Protein AF-A0A0D3G9M7-F1 (afdb_monomer)

Mean predicted aligned error: 14.47 Å

InterPro domains:
  IPR002129 Pyridoxal phosphate-dependent decarboxylase, major domain [PF00282] (62-170)
  IPR010977 Aromatic-L-amino-acid decarboxylase [PR00800] (30-49)
  IPR010977 Aromatic-L-amino-acid decarboxylase [PR00800] (53-70)
  IPR010977 Aromatic-L-amino-acid decarboxylase [PR00800] (99-118)
  IPR010977 Aromatic-L-amino-acid decarboxylase [PR00800] (120-138)
  IPR010977 Aromatic-L-amino-acid decarboxylase [PR00800] (139-158)
  IPR010977 Aromatic-L-amino-acid decarboxylase [PR00800] (164-184)
  IPR010977 Aromatic-L-amino-acid decarboxylase [PTHR11999] (23-172)
  IPR015422 Pyridoxal phosphate-dependent transferase, small domain [G3DSA:3.90.1150.10] (167-267)
  IPR015424 Pyridoxal phosphate-dependent transferase [SSF53383] (26-166)
  IPR015424 Pyridoxal phosphate-dependent transferase [SSF53383] (171-250)

Structure (mmCIF, N/CA/C/O backbone):
data_AF-A0A0D3G9M7-F1
#
_entry.id   AF-A0A0D3G9M7-F1
#
loop_
_atom_site.group_PDB
_atom_site.id
_atom_site.type_symbol
_atom_site.label_atom_id
_atom_site.label_alt_id
_atom_site.label_comp_id
_atom_site.label_asym_id
_atom_site.label_entity_id
_atom_site.label_seq_id
_atom_site.pdbx_PDB_ins_code
_atom_site.Cartn_x
_atom_site.Cartn_y
_atom_site.Cartn_z
_atom_site.occupancy
_atom_site.B_iso_or_equiv
_atom_site.auth_seq_id
_atom_site.auth_comp_id
_atom_site.auth_asym_id
_atom_site.auth_atom_id
_atom_site.pdbx_PDB_model_num
ATOM 1 N N . MET A 1 1 ? -10.368 48.359 15.296 1.00 35.62 1 MET A N 1
ATOM 2 C CA . MET A 1 1 ? -9.845 48.468 13.917 1.00 35.62 1 MET A CA 1
ATOM 3 C C . MET A 1 1 ? -9.496 47.053 13.465 1.00 35.62 1 MET A C 1
ATOM 5 O O . MET A 1 1 ? -8.531 46.524 13.978 1.00 35.62 1 MET A O 1
ATOM 9 N N . ALA A 1 2 ? -10.267 46.311 12.673 1.00 32.47 2 ALA A N 1
ATOM 10 C CA . ALA A 1 2 ? -11.571 46.513 12.050 1.00 32.47 2 ALA A CA 1
ATOM 11 C C . ALA A 1 2 ? -12.431 45.259 12.320 1.00 32.47 2 ALA A C 1
ATOM 13 O O . ALA A 1 2 ? -11.942 44.139 12.216 1.00 32.47 2 ALA A O 1
ATOM 14 N N . ILE A 1 3 ? -13.690 45.468 12.707 1.00 32.03 3 ILE A N 1
ATOM 15 C CA . ILE A 1 3 ? -14.706 44.424 12.864 1.00 32.03 3 ILE A CA 1
ATOM 16 C C . ILE A 1 3 ? -15.388 44.306 11.500 1.00 32.03 3 ILE A C 1
ATOM 18 O O . ILE A 1 3 ? -16.042 45.255 11.068 1.00 32.03 3 ILE A O 1
ATOM 22 N N . LEU A 1 4 ? -15.195 43.189 10.798 1.00 35.19 4 LEU A N 1
ATOM 23 C CA . LEU A 1 4 ? -15.933 42.897 9.569 1.00 35.19 4 LEU A CA 1
ATOM 24 C C . LEU A 1 4 ? -17.292 42.308 9.950 1.00 35.19 4 LEU A C 1
ATOM 26 O O . LEU A 1 4 ? -17.415 41.140 10.304 1.00 35.19 4 LEU A O 1
ATOM 30 N N . ASN A 1 5 ? -18.295 43.178 9.909 1.00 37.69 5 ASN A N 1
ATOM 31 C CA . ASN A 1 5 ? -19.706 42.849 10.002 1.00 37.69 5 ASN A CA 1
ATOM 32 C C . ASN A 1 5 ? -20.142 42.235 8.661 1.00 37.69 5 ASN A C 1
ATOM 34 O O . ASN A 1 5 ? -20.289 42.963 7.679 1.00 37.69 5 ASN A O 1
ATOM 38 N N . HIS A 1 6 ? -20.303 40.911 8.600 1.00 40.97 6 HIS A N 1
ATOM 39 C CA . HIS A 1 6 ? -20.940 40.253 7.461 1.00 40.97 6 HIS A CA 1
ATOM 40 C C . HIS A 1 6 ? -22.387 39.901 7.807 1.00 40.97 6 HIS A C 1
ATOM 42 O O . HIS A 1 6 ? -22.668 38.990 8.577 1.00 40.97 6 HIS A O 1
ATOM 48 N N . SER A 1 7 ? -23.261 40.704 7.204 1.00 40.00 7 SER A N 1
ATOM 49 C CA . SER A 1 7 ? -24.673 40.502 6.888 1.00 40.00 7 SER A CA 1
ATOM 50 C C . SER A 1 7 ? -25.176 39.054 6.882 1.00 40.00 7 SER A C 1
ATOM 52 O O . SER A 1 7 ? -24.576 38.188 6.243 1.00 40.00 7 SER A O 1
ATOM 54 N N . ASP A 1 8 ? -26.356 38.882 7.482 1.00 41.34 8 ASP A N 1
ATOM 55 C CA . ASP A 1 8 ? -27.244 37.717 7.483 1.00 41.34 8 ASP A CA 1
ATOM 56 C C . ASP A 1 8 ? -27.498 37.118 6.086 1.00 41.34 8 ASP A C 1
ATOM 58 O O . ASP A 1 8 ? -28.531 37.344 5.453 1.00 41.34 8 ASP A O 1
ATOM 62 N N . ALA A 1 9 ? -26.574 36.291 5.605 1.00 40.50 9 ALA A N 1
ATOM 63 C CA . ALA A 1 9 ? -26.873 35.296 4.588 1.00 40.50 9 ALA A CA 1
ATOM 64 C C . ALA A 1 9 ? -27.326 34.023 5.309 1.00 40.50 9 ALA A C 1
ATOM 66 O O . ALA A 1 9 ? -26.513 33.186 5.703 1.00 40.50 9 ALA A O 1
ATOM 67 N N . ALA A 1 10 ? -28.636 33.896 5.525 1.00 39.34 10 ALA A N 1
ATOM 68 C CA . ALA A 1 10 ? -29.237 32.658 5.995 1.00 39.34 10 ALA A CA 1
ATOM 69 C C . ALA A 1 10 ? -28.977 31.554 4.956 1.00 39.34 10 ALA A C 1
ATOM 71 O O . ALA A 1 10 ? -29.668 31.455 3.942 1.00 39.34 10 ALA A O 1
ATOM 72 N N . PHE A 1 11 ? -27.956 30.729 5.194 1.00 35.72 11 PHE A N 1
ATOM 73 C CA . PHE A 1 11 ? -27.820 29.455 4.500 1.00 35.72 11 PHE A CA 1
ATOM 74 C C . PHE A 1 11 ? -29.071 28.626 4.814 1.00 35.72 11 PHE A C 1
ATOM 76 O O . PHE A 1 11 ? -29.416 28.493 5.993 1.00 35.72 11 PHE A O 1
ATOM 83 N N . PRO A 1 12 ? -29.776 28.075 3.811 1.00 41.31 12 PRO A N 1
ATOM 84 C CA . PRO A 1 12 ? -30.900 27.198 4.077 1.00 41.31 12 PRO A CA 1
ATOM 85 C C . PRO A 1 12 ? -30.364 25.951 4.783 1.00 41.31 12 PRO A C 1
ATOM 87 O O . PRO A 1 12 ? -29.747 25.082 4.169 1.00 41.31 12 PRO A O 1
ATOM 90 N N . VAL A 1 13 ? -30.576 25.878 6.097 1.00 46.91 13 VAL A N 1
ATOM 91 C CA . VAL A 1 13 ? -30.384 24.653 6.867 1.00 46.91 13 VAL A CA 1
ATOM 92 C C . VAL A 1 13 ? -31.468 23.700 6.381 1.00 46.91 13 VAL A C 1
ATOM 94 O O . VAL A 1 13 ? -32.638 23.848 6.734 1.00 46.91 13 VAL A O 1
ATOM 97 N N . ALA A 1 14 ? -31.096 22.767 5.502 1.00 49.94 14 ALA A N 1
ATOM 98 C CA . ALA A 1 14 ? -31.959 21.653 5.141 1.00 49.94 14 ALA A CA 1
ATOM 99 C C . ALA A 1 14 ? -32.449 21.011 6.442 1.00 49.94 14 ALA A C 1
ATOM 101 O O . ALA A 1 14 ? -31.636 20.722 7.321 1.00 49.94 14 ALA A O 1
ATOM 102 N N . ALA A 1 15 ? -33.770 20.866 6.579 1.00 44.88 15 ALA A N 1
ATOM 103 C CA . ALA A 1 15 ? -34.402 20.332 7.774 1.00 44.88 15 ALA A CA 1
ATOM 104 C C . ALA A 1 15 ? -33.699 19.032 8.185 1.00 44.88 15 ALA A C 1
ATOM 106 O O . ALA A 1 15 ? -33.795 18.008 7.508 1.00 44.88 15 ALA A O 1
ATOM 107 N N . THR A 1 16 ? -32.946 19.097 9.279 1.00 46.53 16 THR A N 1
ATOM 108 C CA . THR A 1 16 ? -32.300 17.945 9.885 1.00 46.53 16 THR A CA 1
ATOM 109 C C . THR A 1 16 ? -33.398 17.108 10.512 1.00 46.53 16 THR A C 1
ATOM 111 O O . THR A 1 16 ? -33.836 17.358 11.633 1.00 46.53 16 THR A O 1
ATOM 114 N N . THR A 1 17 ? -33.875 16.101 9.781 1.00 47.34 17 THR A N 1
ATOM 115 C CA . THR A 1 17 ? -34.585 14.990 10.410 1.00 47.34 17 THR A CA 1
ATOM 116 C C . THR A 1 17 ? -33.664 14.472 11.513 1.00 47.34 17 THR A C 1
ATOM 118 O O . THR A 1 17 ? -32.533 14.077 11.208 1.00 47.34 17 THR A O 1
ATOM 121 N N . PRO A 1 18 ? -34.065 14.509 12.794 1.00 47.34 18 PRO A N 1
ATOM 122 C CA . PRO A 1 18 ? -33.188 14.037 13.844 1.00 47.34 18 PRO A CA 1
ATOM 123 C C . PRO A 1 18 ? -32.922 12.553 13.581 1.00 47.34 18 PRO A C 1
ATOM 125 O O . PRO A 1 18 ? -33.863 11.794 13.341 1.00 47.34 18 PRO A O 1
ATOM 128 N N . LEU A 1 19 ? -31.657 12.130 13.643 1.00 55.00 19 LEU A N 1
ATOM 129 C CA . LEU A 1 19 ? -31.247 10.719 13.673 1.00 55.00 19 LEU A CA 1
ATOM 130 C C . LEU A 1 19 ? -31.689 10.070 15.003 1.00 55.00 19 LEU A C 1
ATOM 132 O O . LEU A 1 19 ? -30.885 9.528 15.759 1.00 55.00 19 LEU A O 1
ATOM 136 N N . LEU A 1 20 ? -32.974 10.181 15.339 1.00 48.81 20 LEU A N 1
ATOM 137 C CA . LEU A 1 20 ? -33.593 9.631 16.535 1.00 48.81 20 LEU A CA 1
ATOM 138 C C . LEU A 1 20 ? -33.574 8.102 16.419 1.00 48.81 20 LEU A C 1
ATOM 140 O O . LEU A 1 20 ? -34.441 7.502 15.792 1.00 48.81 20 LEU A O 1
ATOM 144 N N . GLY A 1 21 ? -32.555 7.476 17.014 1.00 59.47 21 GLY A N 1
ATOM 145 C CA . GLY A 1 21 ? -32.552 6.039 17.305 1.00 59.47 21 GLY A CA 1
ATOM 146 C C . GLY A 1 21 ? -31.246 5.281 17.063 1.00 59.47 21 GLY A C 1
ATOM 147 O O . GLY A 1 21 ? -31.123 4.163 17.557 1.00 59.47 21 GLY A O 1
ATOM 148 N N . ARG A 1 22 ? -30.253 5.841 16.356 1.00 69.00 22 ARG A N 1
ATOM 149 C CA . ARG A 1 22 ? -28.975 5.146 16.096 1.00 69.00 22 ARG A CA 1
ATOM 150 C C . ARG A 1 22 ? -27.791 5.895 16.692 1.00 69.00 22 ARG A C 1
ATOM 152 O O . ARG A 1 22 ? -27.498 7.020 16.302 1.00 69.00 22 ARG A O 1
ATOM 159 N N . ARG A 1 23 ? -27.102 5.250 17.638 1.00 83.94 23 ARG A N 1
ATOM 160 C CA . ARG A 1 23 ? -25.825 5.733 18.171 1.00 83.94 23 ARG A CA 1
ATOM 161 C C . ARG A 1 23 ? -24.743 5.528 17.104 1.00 83.94 23 ARG A C 1
ATOM 163 O O . ARG A 1 23 ? -24.594 4.395 16.656 1.00 83.94 23 ARG A O 1
ATOM 170 N N . PRO A 1 24 ? -23.984 6.571 16.717 1.00 86.25 24 PRO A N 1
ATOM 171 C CA . PRO A 1 24 ? -22.891 6.431 15.750 1.00 86.25 24 PRO A CA 1
ATOM 172 C C . PRO A 1 24 ? -21.821 5.422 16.184 1.00 86.25 24 PRO A C 1
ATOM 174 O O . PRO A 1 24 ? -21.208 4.777 15.343 1.00 86.25 24 PRO A O 1
ATOM 177 N N . LEU A 1 25 ? -21.627 5.266 17.498 1.00 91.38 25 LEU A N 1
ATOM 178 C CA . LEU A 1 25 ? -20.743 4.271 18.090 1.00 91.38 25 LEU A CA 1
ATOM 179 C C . LEU A 1 25 ? -21.555 3.351 19.008 1.00 91.38 25 LEU A C 1
ATOM 181 O O . LEU A 1 25 ? -21.889 3.706 20.139 1.00 91.38 25 LEU A O 1
ATOM 185 N N . ASP A 1 26 ? -21.890 2.172 18.495 1.00 93.00 26 ASP A N 1
ATOM 186 C CA . ASP A 1 26 ? -22.562 1.103 19.230 1.00 93.00 26 ASP A CA 1
ATOM 187 C C . ASP A 1 26 ? -21.693 -0.159 19.204 1.00 93.00 26 ASP A C 1
ATOM 189 O O . ASP A 1 26 ? -21.234 -0.579 18.147 1.00 93.00 26 ASP A O 1
ATOM 193 N N . ALA A 1 27 ? -21.444 -0.774 20.362 1.00 94.31 27 ALA A N 1
ATOM 194 C CA . ALA A 1 27 ? -20.510 -1.898 20.463 1.00 94.31 27 ALA A CA 1
ATOM 195 C C . ALA A 1 27 ? -21.001 -3.168 19.741 1.00 94.31 27 ALA A C 1
ATOM 197 O O . ALA A 1 27 ? -20.189 -3.964 19.259 1.00 94.31 27 ALA A O 1
ATOM 198 N N . GLY A 1 28 ? -22.319 -3.384 19.681 1.00 94.62 28 GLY A N 1
ATOM 199 C CA . GLY A 1 28 ? -22.911 -4.511 18.963 1.00 94.62 28 GLY A CA 1
ATOM 200 C C . GLY A 1 28 ? -22.796 -4.318 17.453 1.00 94.62 28 GLY A C 1
ATOM 201 O O . GLY A 1 28 ? -22.354 -5.227 16.745 1.00 94.62 28 GLY A O 1
ATOM 202 N N . GLU A 1 29 ? -23.126 -3.115 16.986 1.00 92.50 29 GLU A N 1
ATOM 203 C CA . GLU A 1 29 ? -22.954 -2.687 15.600 1.00 92.50 29 GLU A CA 1
ATOM 204 C C . GLU A 1 29 ? -21.488 -2.761 15.169 1.00 92.50 29 GLU A C 1
ATOM 206 O O . GLU A 1 29 ? -21.182 -3.420 14.179 1.00 92.50 29 GLU A O 1
ATOM 211 N N . PHE A 1 30 ? -20.579 -2.190 15.964 1.00 94.25 30 PHE A N 1
ATOM 212 C CA . PHE A 1 30 ? -19.140 -2.187 15.714 1.00 94.25 30 PHE A CA 1
ATOM 213 C C . PHE A 1 30 ? -18.587 -3.606 15.581 1.00 94.25 30 PHE A C 1
ATOM 215 O O . PHE A 1 30 ? -17.834 -3.895 14.658 1.00 94.25 30 PHE A O 1
ATOM 222 N N . ARG A 1 31 ? -18.996 -4.537 16.454 1.00 96.44 31 ARG A N 1
ATOM 223 C CA . ARG A 1 31 ? -18.568 -5.940 16.349 1.00 96.44 31 ARG A CA 1
ATOM 224 C C . ARG A 1 31 ? -19.066 -6.594 15.062 1.00 96.44 31 ARG A C 1
ATOM 226 O O . ARG A 1 31 ? -18.335 -7.380 14.464 1.00 96.44 31 ARG A O 1
ATOM 233 N N . ARG A 1 32 ? -20.310 -6.324 14.658 1.00 95.19 32 ARG A N 1
ATOM 234 C CA . ARG A 1 32 ? -20.889 -6.903 13.440 1.00 95.19 32 ARG A CA 1
ATOM 235 C C . ARG A 1 32 ? -20.215 -6.343 12.189 1.00 95.19 32 ARG A C 1
ATOM 237 O O . ARG A 1 32 ? -19.742 -7.115 11.366 1.00 95.19 32 ARG A O 1
ATOM 244 N N . GLN A 1 33 ? -20.139 -5.022 12.088 1.00 94.75 33 GLN A N 1
ATOM 245 C CA . GLN A 1 33 ? -19.523 -4.298 10.979 1.00 94.75 33 GLN A CA 1
ATOM 246 C C . GLN A 1 33 ? -18.014 -4.556 10.882 1.00 94.75 33 GLN A C 1
ATOM 248 O O . GLN A 1 33 ? -17.491 -4.813 9.804 1.00 94.75 33 GLN A O 1
ATOM 253 N N . GLY A 1 34 ? -17.311 -4.581 12.016 1.00 96.19 34 GLY A N 1
ATOM 254 C CA . GLY A 1 34 ? -15.879 -4.866 12.066 1.00 96.19 34 GLY A CA 1
ATOM 255 C C . GLY A 1 34 ? -15.530 -6.244 11.504 1.00 96.19 34 GLY A C 1
ATOM 256 O O . GLY A 1 34 ? -14.538 -6.371 10.794 1.00 96.19 34 GLY A O 1
ATOM 257 N N . ARG A 1 35 ? -16.370 -7.266 11.734 1.00 97.38 35 ARG A N 1
ATOM 258 C CA . ARG A 1 35 ? -16.195 -8.589 11.106 1.00 97.38 35 ARG A CA 1
ATOM 259 C C . ARG A 1 35 ? -16.309 -8.516 9.586 1.00 97.38 35 ARG A C 1
ATOM 261 O O . ARG A 1 35 ? -15.442 -9.049 8.913 1.00 97.38 35 ARG A O 1
ATOM 268 N N . GLN A 1 36 ? -17.296 -7.787 9.059 1.00 97.31 36 GLN A N 1
ATOM 269 C CA . GLN A 1 36 ? -17.445 -7.600 7.610 1.00 97.31 36 GLN A CA 1
ATOM 270 C C . GLN A 1 36 ? -16.197 -6.962 6.985 1.00 97.31 36 GLN A C 1
ATOM 272 O O . GLN A 1 36 ? -15.760 -7.385 5.920 1.00 97.31 36 GLN A O 1
ATOM 277 N N . VAL A 1 37 ? -15.600 -5.970 7.654 1.00 97.50 37 VAL A N 1
ATOM 278 C CA . VAL A 1 37 ? -14.370 -5.314 7.183 1.00 97.50 37 VAL A CA 1
ATOM 279 C C . VAL A 1 37 ? -13.173 -6.267 7.236 1.00 97.50 37 VAL A C 1
ATOM 281 O O . VAL A 1 37 ? -12.393 -6.317 6.287 1.00 97.50 37 VAL A O 1
ATOM 284 N N . VAL A 1 38 ? -13.027 -7.041 8.314 1.00 97.50 38 VAL A N 1
ATOM 285 C CA . VAL A 1 38 ? -11.950 -8.038 8.438 1.00 97.50 38 VAL A CA 1
ATOM 286 C C . VAL A 1 38 ? -12.069 -9.111 7.357 1.00 97.50 38 VAL A C 1
ATOM 288 O O . VAL A 1 38 ? -11.079 -9.386 6.681 1.00 97.50 38 VAL A O 1
ATOM 291 N N . ASP A 1 39 ? -13.268 -9.657 7.152 1.00 97.94 39 ASP A N 1
ATOM 292 C CA . ASP A 1 39 ? -13.537 -10.664 6.122 1.00 97.94 39 ASP A CA 1
ATOM 293 C C . ASP A 1 39 ? -13.255 -10.093 4.724 1.00 97.94 39 ASP A C 1
ATOM 295 O O . ASP A 1 39 ? -12.555 -10.710 3.927 1.00 97.94 39 ASP A O 1
ATOM 299 N N . PHE A 1 40 ? -13.685 -8.855 4.454 1.00 98.19 40 PHE A N 1
ATOM 300 C CA . PHE A 1 40 ? -13.395 -8.164 3.198 1.00 98.19 40 PHE A CA 1
ATOM 301 C C . PHE A 1 40 ? -11.890 -8.026 2.925 1.00 98.19 40 PHE A C 1
ATOM 303 O O . PHE A 1 40 ? -11.435 -8.278 1.808 1.00 98.19 40 PHE A O 1
ATOM 310 N N . ILE A 1 41 ? -11.110 -7.610 3.929 1.00 97.31 41 ILE A N 1
ATOM 311 C CA . ILE A 1 41 ? -9.656 -7.447 3.804 1.00 97.31 41 ILE A CA 1
ATOM 312 C C . ILE A 1 41 ? -8.986 -8.809 3.587 1.00 97.31 41 ILE A C 1
ATOM 314 O O . ILE A 1 41 ? -8.085 -8.920 2.754 1.00 97.31 41 ILE A O 1
ATOM 318 N N . ALA A 1 42 ? -9.425 -9.844 4.306 1.00 97.19 42 ALA A N 1
ATOM 319 C CA . ALA A 1 42 ? -8.912 -11.200 4.146 1.00 97.19 42 ALA A CA 1
ATOM 320 C C . ALA A 1 42 ? -9.180 -11.739 2.731 1.00 97.19 42 ALA A C 1
ATOM 322 O O . ALA A 1 42 ? -8.247 -12.200 2.070 1.00 97.19 42 ALA A O 1
ATOM 323 N N . ASP A 1 43 ? -10.410 -11.593 2.233 1.00 97.81 43 ASP A N 1
ATOM 324 C CA . ASP A 1 43 ? -10.795 -11.966 0.867 1.00 97.81 43 ASP A CA 1
ATOM 325 C C . ASP A 1 43 ? -9.968 -11.208 -0.179 1.00 97.81 43 ASP A C 1
ATOM 327 O O . ASP A 1 43 ? -9.520 -11.781 -1.175 1.00 97.81 43 ASP A O 1
ATOM 331 N N . TYR A 1 44 ? -9.728 -9.913 0.048 1.00 97.31 44 TYR A N 1
ATOM 332 C CA . TYR A 1 44 ? -8.890 -9.097 -0.826 1.00 97.31 44 TYR A CA 1
ATOM 333 C C . TYR A 1 44 ? -7.456 -9.632 -0.900 1.00 97.31 44 TYR A C 1
ATOM 335 O O . TYR A 1 44 ? -6.930 -9.801 -1.997 1.00 97.31 44 TYR A O 1
ATOM 343 N N . TYR A 1 45 ? -6.825 -9.949 0.235 1.00 96.38 45 TYR A N 1
ATOM 344 C CA . TYR A 1 45 ? -5.478 -10.527 0.231 1.00 96.38 45 TYR A CA 1
ATOM 345 C C . TYR A 1 45 ? -5.440 -11.923 -0.401 1.00 96.38 45 TYR A C 1
ATOM 347 O O . TYR A 1 45 ? -4.476 -12.240 -1.098 1.00 96.38 45 TYR A O 1
ATOM 355 N N . ALA A 1 46 ? -6.482 -12.736 -0.210 1.00 96.25 46 ALA A N 1
ATOM 356 C CA . ALA A 1 46 ? -6.589 -14.052 -0.840 1.00 96.25 46 ALA A CA 1
ATOM 357 C C . ALA A 1 46 ? -6.712 -13.964 -2.373 1.00 96.25 46 ALA A C 1
ATOM 359 O O . ALA A 1 46 ? -6.138 -14.788 -3.083 1.00 96.25 46 ALA A O 1
ATOM 360 N N . SER A 1 47 ? -7.413 -12.946 -2.878 1.00 95.69 47 SER A N 1
ATOM 361 C CA . SER A 1 47 ? -7.675 -12.724 -4.311 1.00 95.69 47 SER A CA 1
ATOM 362 C C . SER A 1 47 ? -6.743 -11.698 -4.968 1.00 95.69 47 SER A C 1
ATOM 364 O O . SER A 1 47 ? -6.907 -11.355 -6.136 1.00 95.69 47 SER A O 1
ATOM 366 N N . ILE A 1 48 ? -5.723 -11.196 -4.262 1.00 95.19 48 ILE A N 1
ATOM 367 C CA . ILE A 1 48 ? -4.921 -10.056 -4.739 1.00 95.19 48 ILE A CA 1
ATOM 368 C C . ILE A 1 48 ? -4.188 -10.319 -6.066 1.00 95.19 48 ILE A C 1
ATOM 370 O O . ILE A 1 48 ? -3.854 -9.386 -6.795 1.00 95.19 48 ILE A O 1
ATOM 374 N N . ASN A 1 49 ? -3.933 -11.588 -6.391 1.00 93.31 49 ASN A N 1
ATOM 375 C CA . ASN A 1 49 ? -3.262 -11.997 -7.626 1.00 93.31 49 ASN A CA 1
ATOM 376 C C . ASN A 1 49 ? -4.165 -11.966 -8.867 1.00 93.31 49 ASN A C 1
ATOM 378 O O . ASN A 1 49 ? -3.636 -12.041 -9.983 1.00 93.31 49 ASN A O 1
ATOM 382 N N . ASP A 1 50 ? -5.480 -11.854 -8.669 1.00 93.81 50 ASP A N 1
ATOM 383 C CA . ASP A 1 50 ? -6.481 -11.782 -9.736 1.00 93.81 50 ASP A CA 1
ATOM 384 C C . ASP A 1 50 ? -6.564 -10.370 -10.331 1.00 93.81 50 ASP A C 1
ATOM 386 O O . ASP A 1 50 ? -7.004 -10.186 -11.467 1.00 93.81 50 ASP A O 1
ATOM 390 N N . TYR A 1 51 ? -6.087 -9.366 -9.590 1.00 93.69 51 TYR A N 1
ATOM 391 C CA . TYR A 1 51 ? -6.039 -7.986 -10.049 1.00 93.69 51 TYR A CA 1
ATOM 392 C C . TYR A 1 51 ? -4.752 -7.691 -10.838 1.00 93.69 51 TYR A C 1
ATOM 394 O O . TYR A 1 51 ? -3.663 -8.151 -10.467 1.00 93.69 51 TYR A O 1
ATOM 402 N N . PRO A 1 52 ? -4.820 -6.866 -11.902 1.00 93.88 52 PRO A N 1
ATOM 403 C CA . PRO A 1 52 ? -3.617 -6.317 -12.511 1.00 93.88 52 PRO A CA 1
ATOM 404 C C . PRO A 1 52 ? -2.919 -5.393 -11.508 1.00 93.88 52 PRO A C 1
ATOM 406 O O . PRO A 1 52 ? -3.556 -4.540 -10.903 1.00 93.88 52 PRO A O 1
ATOM 409 N N . VAL A 1 53 ? -1.596 -5.511 -11.354 1.00 95.00 53 VAL A N 1
ATOM 410 C CA . VAL A 1 53 ? -0.847 -4.711 -10.362 1.00 95.00 53 VAL A CA 1
ATOM 411 C C . VAL A 1 53 ? -1.063 -3.207 -10.546 1.00 95.00 53 VAL A C 1
ATOM 413 O O . VAL A 1 53 ? -1.245 -2.484 -9.568 1.00 95.00 53 VAL A O 1
ATOM 416 N N . ARG A 1 54 ? -1.032 -2.739 -11.799 1.00 94.50 54 ARG A N 1
ATOM 417 C CA . ARG A 1 54 ? -1.319 -1.355 -12.179 1.00 94.50 54 ARG A CA 1
ATOM 418 C C . ARG A 1 54 ? -2.631 -1.318 -12.973 1.00 94.50 54 ARG A C 1
ATOM 420 O O . ARG A 1 54 ? -2.728 -2.039 -13.968 1.00 94.50 54 ARG A O 1
ATOM 427 N N . PRO A 1 55 ? -3.595 -0.463 -12.600 1.00 93.69 55 PRO A N 1
ATOM 428 C CA . PRO A 1 55 ? -4.882 -0.380 -13.274 1.00 93.69 55 PRO A CA 1
ATOM 429 C C . PRO A 1 55 ? -4.761 0.332 -14.629 1.00 93.69 55 PRO A C 1
ATOM 431 O O . PRO A 1 55 ? -3.9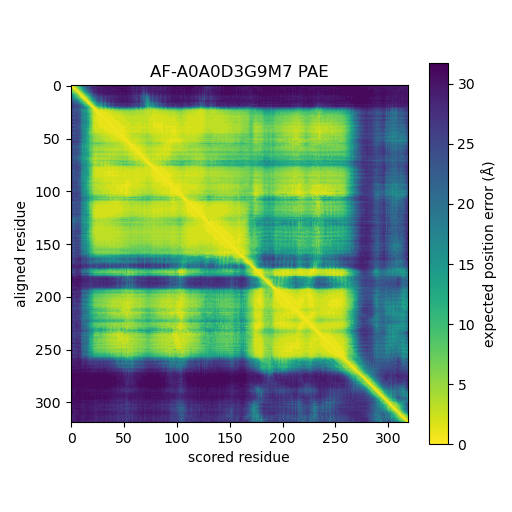20 1.215 -14.823 1.00 93.69 55 PRO A O 1
ATOM 434 N N . ALA A 1 56 ? -5.637 -0.029 -15.566 1.00 92.12 56 ALA A N 1
ATOM 435 C CA . ALA A 1 56 ? -5.742 0.582 -16.891 1.00 92.12 56 ALA A CA 1
ATOM 436 C C . ALA A 1 56 ? -6.929 1.561 -16.945 1.00 92.12 56 ALA A C 1
ATOM 438 O O . ALA A 1 56 ? -7.910 1.333 -17.649 1.00 92.12 56 ALA A O 1
ATOM 439 N N . VAL A 1 57 ? -6.859 2.639 -16.158 1.00 94.38 57 VAL A N 1
ATOM 440 C CA . VAL A 1 57 ? -7.921 3.655 -16.043 1.00 94.38 57 VAL A CA 1
ATOM 441 C C . VAL A 1 57 ? -7.407 5.053 -16.391 1.00 94.38 57 VAL A C 1
ATOM 443 O O . VAL A 1 57 ? -6.223 5.348 -16.232 1.00 94.38 57 VAL A O 1
ATOM 446 N N . ALA A 1 58 ? -8.306 5.921 -16.861 1.00 94.06 58 ALA A N 1
ATOM 447 C CA . ALA A 1 58 ? -8.013 7.322 -17.164 1.00 94.06 58 ALA A CA 1
ATOM 448 C C . ALA A 1 58 ? -8.382 8.252 -15.986 1.00 94.06 58 ALA A C 1
ATOM 450 O O . ALA A 1 58 ? -9.254 7.905 -15.182 1.00 94.06 58 ALA A O 1
ATOM 451 N N . PRO A 1 59 ? -7.776 9.450 -15.874 1.00 95.81 59 PRO A N 1
ATOM 452 C CA . PRO A 1 59 ? -8.189 10.447 -14.889 1.00 95.81 59 PRO A CA 1
ATOM 453 C C . PRO A 1 59 ? -9.696 10.736 -14.958 1.00 95.81 59 PRO A C 1
ATOM 455 O O . PRO A 1 59 ? -10.261 10.872 -16.039 1.00 95.81 59 PRO A O 1
ATOM 458 N N . GLY A 1 60 ? -10.350 10.812 -13.797 1.00 94.12 60 GLY A N 1
ATOM 459 C CA . GLY A 1 60 ? -11.796 11.044 -13.697 1.00 94.12 60 GLY A CA 1
ATOM 460 C C . GLY A 1 60 ? -12.681 9.794 -13.805 1.00 94.12 60 GLY A C 1
ATOM 461 O O . GLY A 1 60 ? -13.886 9.916 -13.596 1.00 94.12 60 GLY A O 1
ATOM 462 N N . PHE A 1 61 ? -12.123 8.595 -14.048 1.00 95.19 61 PHE A N 1
ATOM 463 C CA . PHE A 1 61 ? -12.917 7.362 -14.217 1.00 95.19 61 PHE A CA 1
ATOM 464 C C . PHE A 1 61 ? -13.900 7.087 -13.065 1.00 95.19 61 PHE A C 1
ATOM 466 O O . PHE A 1 61 ? -14.996 6.589 -13.307 1.00 95.19 61 PHE A O 1
ATOM 473 N N . LEU A 1 62 ? -13.509 7.390 -11.821 1.00 96.00 62 LEU A N 1
ATOM 474 C CA . LEU A 1 62 ? -14.324 7.116 -10.638 1.00 96.00 62 LEU A CA 1
ATOM 475 C C . LEU A 1 62 ? -15.439 8.150 -10.460 1.00 96.00 62 LEU A C 1
ATOM 477 O O . LEU A 1 62 ? -16.550 7.785 -10.096 1.00 96.00 62 LEU A O 1
ATOM 481 N N . ALA A 1 63 ? -15.170 9.422 -10.771 1.00 93.94 63 ALA A N 1
ATOM 482 C CA . ALA A 1 63 ? -16.158 10.494 -10.649 1.00 93.94 63 ALA A CA 1
ATOM 483 C C . ALA A 1 63 ? -17.393 10.225 -11.523 1.00 93.94 63 ALA A C 1
ATOM 485 O O . ALA A 1 63 ? -18.511 10.464 -11.089 1.00 93.94 63 ALA A O 1
ATOM 486 N N . GLY A 1 64 ? -17.201 9.645 -12.715 1.00 90.56 64 GLY A N 1
ATOM 487 C CA . GLY A 1 64 ? -18.302 9.244 -13.596 1.00 90.56 64 GLY A CA 1
ATOM 488 C C . GLY A 1 64 ? -19.137 8.055 -13.100 1.00 90.56 64 GLY A C 1
ATOM 489 O O . GLY A 1 64 ? -20.161 7.754 -13.706 1.00 90.56 64 GLY A O 1
ATOM 490 N N . LYS A 1 65 ? -18.713 7.366 -12.031 1.00 93.94 65 LYS A N 1
ATOM 491 C CA . LYS A 1 65 ? -19.424 6.220 -11.438 1.00 93.94 65 LYS A CA 1
ATOM 492 C C . LYS A 1 65 ? -20.108 6.544 -10.108 1.00 93.94 65 LYS A C 1
ATOM 494 O O . LYS A 1 65 ? -20.849 5.706 -9.605 1.00 93.94 65 LYS A O 1
ATOM 499 N N . LEU A 1 66 ? -19.848 7.716 -9.528 1.00 94.25 66 LEU A N 1
ATOM 500 C CA . LEU A 1 66 ? -20.383 8.122 -8.229 1.00 94.25 66 LEU A CA 1
ATOM 501 C C . LEU A 1 66 ? -21.497 9.169 -8.389 1.00 94.25 66 LEU A C 1
ATOM 503 O O . LEU A 1 66 ? -21.505 9.913 -9.373 1.00 94.25 66 LEU A O 1
ATOM 507 N N . PRO A 1 67 ? -22.428 9.273 -7.422 1.00 92.94 67 PRO A N 1
ATOM 508 C CA . PRO A 1 67 ? -23.388 10.370 -7.381 1.00 92.94 67 PRO A CA 1
ATOM 509 C C . PRO A 1 67 ? -22.692 11.738 -7.353 1.00 92.94 67 PRO A C 1
ATOM 511 O O . PRO A 1 67 ? -21.653 11.909 -6.717 1.00 92.94 67 PRO A O 1
ATOM 514 N N . ALA A 1 68 ? -23.301 12.738 -7.995 1.00 94.12 68 ALA A N 1
ATOM 515 C CA . ALA A 1 68 ? -22.748 14.095 -8.061 1.00 94.12 68 ALA A CA 1
ATOM 516 C C . ALA A 1 68 ? -22.729 14.821 -6.701 1.00 94.12 68 ALA A C 1
ATOM 518 O O . ALA A 1 68 ? -21.983 15.781 -6.519 1.00 94.12 68 ALA A O 1
ATOM 519 N N . THR A 1 69 ? -23.556 14.381 -5.751 1.00 94.62 69 THR A N 1
ATOM 520 C CA . THR A 1 69 ? -23.683 14.968 -4.413 1.00 94.62 69 THR A CA 1
ATOM 521 C C . THR A 1 69 ? -23.762 13.874 -3.356 1.00 94.62 69 THR A C 1
ATOM 523 O O . THR A 1 69 ? -24.289 12.793 -3.619 1.00 94.62 69 THR A O 1
ATOM 526 N N . ALA A 1 70 ? -23.291 14.172 -2.145 1.00 92.00 70 ALA A N 1
ATOM 527 C CA . ALA A 1 70 ? -23.398 13.255 -1.015 1.00 92.00 70 ALA A CA 1
ATOM 528 C C . ALA A 1 70 ? -24.873 12.938 -0.675 1.00 92.00 70 ALA A C 1
ATOM 530 O O . ALA A 1 70 ? -25.719 13.836 -0.772 1.00 92.00 70 ALA A O 1
ATOM 531 N N . PRO A 1 71 ? -25.192 11.701 -0.245 1.00 88.12 71 PRO A N 1
ATOM 532 C CA . PRO A 1 71 ? -26.526 11.358 0.236 1.00 88.12 71 PRO A CA 1
ATOM 533 C C . PRO A 1 71 ? -26.926 12.224 1.438 1.00 88.12 71 PRO A C 1
ATOM 535 O O . PRO A 1 71 ? -26.164 12.373 2.392 1.00 88.12 71 PRO A O 1
ATOM 538 N N . SER A 1 72 ? -28.139 12.781 1.412 1.00 89.62 72 SER A N 1
ATOM 539 C CA . SER A 1 72 ? -28.698 13.576 2.518 1.00 89.62 72 SER A CA 1
ATOM 540 C C . SER A 1 72 ? -29.385 12.724 3.589 1.00 89.62 72 SER A C 1
ATOM 542 O O . SER A 1 72 ? -29.700 13.218 4.671 1.00 89.62 72 SER A O 1
ATOM 544 N N . THR A 1 73 ? -29.615 11.444 3.301 1.00 86.06 73 THR A N 1
ATOM 545 C CA . THR A 1 73 ? -30.276 10.489 4.192 1.00 86.06 73 THR A CA 1
ATOM 546 C C . THR A 1 73 ? -29.439 9.222 4.337 1.00 86.06 73 THR A C 1
ATOM 548 O O . THR A 1 73 ? -28.855 8.784 3.345 1.00 86.06 73 THR A O 1
ATOM 551 N N . PRO A 1 74 ? -29.409 8.589 5.525 1.00 83.44 74 PRO A N 1
ATOM 552 C CA . PRO A 1 74 ? -28.713 7.321 5.704 1.00 83.44 74 PRO A CA 1
ATOM 553 C C . PRO A 1 74 ? -29.300 6.217 4.824 1.00 83.44 74 PRO A C 1
ATOM 555 O O . PRO A 1 74 ? -30.514 6.006 4.808 1.00 83.44 74 PRO A O 1
ATOM 558 N N . GLU A 1 75 ? -28.429 5.465 4.162 1.00 85.88 75 GLU A N 1
ATOM 559 C CA . GLU A 1 75 ? -28.819 4.252 3.451 1.00 85.88 75 GLU A CA 1
ATOM 560 C C . GLU A 1 75 ? -28.979 3.073 4.431 1.00 85.88 75 GLU A C 1
ATOM 562 O O . GLU A 1 75 ? -28.209 2.938 5.395 1.00 85.88 75 GLU A O 1
ATOM 567 N N . PRO A 1 76 ? -29.970 2.189 4.223 1.00 83.50 76 PRO A N 1
ATOM 568 C CA . PRO A 1 76 ? -30.035 0.921 4.936 1.00 83.50 76 PRO A CA 1
ATOM 569 C C . PRO A 1 76 ? -28.777 0.086 4.664 1.00 83.50 76 PRO A C 1
ATOM 571 O O . PRO A 1 76 ? -28.415 -0.118 3.513 1.00 83.50 76 PRO A O 1
ATOM 574 N N . ASP A 1 77 ? -28.124 -0.406 5.722 1.00 85.88 77 ASP A N 1
ATOM 575 C CA . ASP A 1 77 ? -26.895 -1.216 5.624 1.00 85.88 77 ASP A CA 1
ATOM 576 C C . ASP A 1 77 ? -25.775 -0.563 4.780 1.00 85.88 77 ASP A C 1
ATOM 578 O O . ASP A 1 77 ? -25.076 -1.215 4.002 1.00 85.88 77 ASP A O 1
ATOM 582 N N . ALA A 1 78 ? -25.604 0.755 4.951 1.00 90.00 78 ALA A N 1
ATOM 583 C CA . ALA A 1 78 ? -24.672 1.580 4.181 1.00 90.00 78 ALA A CA 1
ATOM 584 C C . ALA A 1 78 ? -23.232 1.037 4.128 1.00 90.00 78 ALA A C 1
ATOM 586 O O . ALA A 1 78 ? -22.560 1.206 3.116 1.00 90.00 78 ALA A O 1
ATOM 587 N N . LEU A 1 79 ? -22.743 0.372 5.184 1.00 93.19 79 LEU A N 1
ATOM 588 C CA . LEU A 1 79 ? -21.398 -0.208 5.167 1.00 93.19 79 LEU A CA 1
ATOM 589 C C . LEU A 1 79 ? -21.297 -1.367 4.173 1.00 93.19 79 LEU A C 1
ATOM 591 O O . LEU A 1 79 ? -20.333 -1.431 3.420 1.00 93.19 79 LEU A O 1
ATOM 595 N N . THR A 1 80 ? -22.282 -2.263 4.146 1.00 94.69 80 THR A N 1
ATOM 596 C CA . THR A 1 80 ? -22.289 -3.400 3.219 1.00 94.69 80 THR A CA 1
ATOM 597 C C . THR A 1 80 ? -22.366 -2.917 1.771 1.00 94.69 80 THR A C 1
ATOM 599 O O . THR A 1 80 ? -21.603 -3.386 0.924 1.00 94.69 80 THR A O 1
ATOM 602 N N . ALA A 1 81 ? -23.230 -1.932 1.493 1.00 94.12 81 ALA A N 1
ATOM 603 C CA . ALA A 1 81 ? -23.289 -1.272 0.189 1.00 94.12 81 ALA A CA 1
ATOM 604 C C . ALA A 1 81 ? -21.951 -0.596 -0.161 1.00 94.12 81 ALA A C 1
ATOM 606 O O . ALA A 1 81 ? -21.417 -0.811 -1.246 1.00 94.12 81 ALA A O 1
ATOM 607 N N . GLY A 1 82 ? -21.350 0.120 0.791 1.00 95.69 82 GLY A N 1
ATOM 608 C CA . GLY A 1 82 ? -20.046 0.755 0.626 1.00 95.69 82 GLY A CA 1
ATOM 609 C C . GLY A 1 82 ? -18.920 -0.241 0.342 1.00 95.69 82 GLY A C 1
ATOM 610 O O . GLY A 1 82 ? -18.116 -0.006 -0.551 1.00 95.69 82 GLY A O 1
ATOM 611 N N . LEU A 1 83 ? -18.867 -1.384 1.032 1.00 97.50 83 LEU A N 1
ATOM 612 C CA . LEU A 1 83 ? -17.875 -2.433 0.771 1.00 97.50 83 LEU A CA 1
ATOM 613 C C . LEU A 1 83 ? -18.052 -3.055 -0.621 1.00 97.50 83 LEU A C 1
ATOM 615 O O . LEU A 1 83 ? -17.059 -3.343 -1.294 1.00 97.50 83 LEU A O 1
ATOM 619 N N . ARG A 1 84 ? -19.296 -3.224 -1.088 1.00 96.75 84 ARG A N 1
ATOM 620 C CA . ARG A 1 84 ? -19.568 -3.628 -2.475 1.00 96.75 84 ARG A CA 1
ATOM 621 C C . ARG A 1 84 ? -19.038 -2.582 -3.456 1.00 96.75 84 ARG A C 1
ATOM 623 O O . ARG A 1 84 ? -18.317 -2.939 -4.382 1.00 96.75 84 ARG A O 1
ATOM 630 N N . ASP A 1 85 ? -19.321 -1.306 -3.227 1.00 96.94 85 ASP A N 1
ATOM 631 C CA . ASP A 1 85 ? -18.871 -0.227 -4.107 1.00 96.94 85 ASP A CA 1
ATOM 632 C C . ASP A 1 85 ? -17.335 -0.087 -4.092 1.00 96.94 85 ASP A C 1
ATOM 634 O O . ASP A 1 85 ? -16.716 0.122 -5.137 1.00 96.94 85 ASP A O 1
ATOM 638 N N . VAL A 1 86 ? -16.677 -0.308 -2.946 1.00 97.81 86 VAL A N 1
ATOM 639 C CA . VAL A 1 86 ? -15.210 -0.424 -2.868 1.00 97.81 86 VAL A CA 1
ATOM 640 C C . VAL A 1 86 ? -14.728 -1.568 -3.763 1.00 97.81 86 VAL A C 1
ATOM 642 O O . VAL A 1 86 ? -13.805 -1.374 -4.554 1.00 97.81 86 VAL A O 1
ATOM 645 N N . ARG A 1 87 ? -15.355 -2.747 -3.692 1.00 96.81 87 ARG A N 1
ATOM 646 C CA . ARG A 1 87 ? -14.983 -3.912 -4.511 1.00 96.81 87 ARG A CA 1
ATOM 647 C C . ARG A 1 87 ? -15.171 -3.673 -6.007 1.00 96.81 87 ARG A C 1
ATOM 649 O O . ARG A 1 87 ? -14.293 -4.023 -6.787 1.00 96.81 87 ARG A O 1
ATOM 656 N N . GLU A 1 88 ? -16.298 -3.099 -6.408 1.00 95.75 88 GLU A N 1
ATOM 657 C CA . GLU A 1 88 ? -16.704 -2.997 -7.815 1.00 95.75 88 GLU A CA 1
ATOM 658 C C . GLU A 1 88 ? -16.177 -1.735 -8.508 1.00 95.75 88 GLU A C 1
ATOM 660 O O . GLU A 1 88 ? -15.867 -1.752 -9.703 1.00 95.75 88 GLU A O 1
ATOM 665 N N . LEU A 1 89 ? -16.072 -0.625 -7.774 1.00 96.19 89 LEU A N 1
ATOM 666 C CA . LEU A 1 89 ? -15.735 0.683 -8.334 1.00 96.19 89 LEU A CA 1
ATOM 667 C C . LEU A 1 89 ? -14.302 1.097 -8.004 1.00 96.19 89 LEU A C 1
ATOM 669 O O . LEU A 1 89 ? -13.630 1.657 -8.874 1.00 96.19 89 LEU A O 1
ATOM 673 N N . MET A 1 90 ? -13.833 0.825 -6.779 1.00 95.94 90 MET A N 1
ATOM 674 C CA . MET A 1 90 ? -12.514 1.277 -6.325 1.00 95.94 90 MET A CA 1
ATOM 675 C C . MET A 1 90 ? -11.404 0.279 -6.641 1.00 95.94 90 MET A C 1
ATOM 677 O O . MET A 1 90 ? -10.440 0.677 -7.291 1.00 95.94 90 MET A O 1
ATOM 681 N N . LEU A 1 91 ? -11.518 -0.992 -6.229 1.00 96.38 91 LEU A N 1
ATOM 682 C CA . LEU A 1 91 ? -10.435 -1.976 -6.387 1.00 96.38 91 LEU A CA 1
ATOM 683 C C . LEU A 1 91 ? -9.917 -2.093 -7.835 1.00 96.38 91 LEU A C 1
ATOM 685 O O . LEU A 1 91 ? -8.701 -2.066 -7.996 1.00 96.38 91 LEU A O 1
ATOM 689 N N . PRO A 1 92 ? -10.748 -2.092 -8.900 1.00 94.62 92 PRO A N 1
ATOM 690 C CA . PRO A 1 92 ? -10.245 -2.126 -10.280 1.00 94.62 92 PRO A CA 1
ATOM 691 C C . PRO A 1 92 ? -9.407 -0.904 -10.692 1.00 94.62 92 PRO A C 1
ATOM 693 O O . PRO A 1 92 ? -8.711 -0.941 -11.705 1.00 94.62 92 PRO A O 1
ATOM 696 N N . GLY A 1 93 ? -9.510 0.198 -9.946 1.00 95.50 93 GLY A N 1
ATOM 697 C CA . GLY A 1 93 ? -8.760 1.434 -10.148 1.00 95.50 93 GLY A CA 1
ATOM 698 C C . GLY A 1 93 ? -7.608 1.637 -9.160 1.00 95.50 93 GLY A C 1
ATOM 699 O O . GLY A 1 93 ? -6.986 2.698 -9.180 1.00 95.50 93 GLY A O 1
ATOM 700 N N . VAL A 1 94 ? -7.318 0.660 -8.297 1.00 96.00 94 VAL A N 1
ATOM 701 C CA . VAL A 1 94 ? -6.220 0.717 -7.325 1.00 96.00 94 VAL A CA 1
ATOM 702 C C . VAL A 1 94 ? -4.948 0.139 -7.944 1.00 96.00 94 VAL A C 1
ATOM 704 O O . VAL A 1 94 ? -4.958 -0.917 -8.565 1.00 96.00 94 VAL A O 1
ATOM 707 N N . THR A 1 95 ? -3.810 0.806 -7.742 1.00 96.31 95 THR A N 1
ATOM 708 C CA . THR A 1 95 ? -2.506 0.141 -7.892 1.00 96.31 95 THR A CA 1
ATOM 709 C C . THR A 1 95 ? -2.308 -0.772 -6.688 1.00 96.31 95 THR A C 1
ATOM 711 O O . THR A 1 95 ? -2.228 -0.295 -5.558 1.00 96.31 95 THR A O 1
ATOM 714 N N . HIS A 1 96 ? -2.239 -2.082 -6.901 1.00 96.50 96 HIS A N 1
ATOM 715 C CA . HIS A 1 96 ? -2.207 -3.070 -5.824 1.00 96.50 96 HIS A CA 1
ATOM 716 C C . HIS A 1 96 ? -0.794 -3.228 -5.250 1.00 96.50 96 HIS A C 1
ATOM 718 O O . HIS A 1 96 ? -0.072 -4.170 -5.572 1.00 96.50 96 HIS A O 1
ATOM 724 N N . TRP A 1 97 ? -0.405 -2.308 -4.365 1.00 94.75 97 TRP A N 1
ATOM 725 C CA . TRP A 1 97 ? 0.917 -2.266 -3.719 1.00 94.75 97 TRP A CA 1
ATOM 726 C C . TRP A 1 97 ? 1.301 -3.550 -2.983 1.00 94.75 97 TRP A C 1
ATOM 728 O O . TRP A 1 97 ? 2.477 -3.904 -2.938 1.00 94.75 97 TRP A O 1
ATOM 738 N N . GLN A 1 98 ? 0.312 -4.252 -2.424 1.00 95.00 98 GLN A N 1
ATOM 739 C CA . GLN A 1 98 ? 0.533 -5.516 -1.724 1.00 95.00 98 GLN A CA 1
ATOM 740 C C . GLN A 1 98 ? 0.638 -6.716 -2.669 1.00 95.00 98 GLN A C 1
ATOM 742 O O . GLN A 1 98 ? 0.987 -7.801 -2.216 1.00 95.00 98 GLN A O 1
ATOM 747 N N . SER A 1 99 ? 0.382 -6.550 -3.972 1.00 95.25 99 SER A N 1
ATOM 748 C CA . SER A 1 99 ? 0.542 -7.644 -4.925 1.00 95.25 99 SER A CA 1
ATOM 749 C C . SER A 1 99 ? 1.977 -8.186 -4.864 1.00 95.25 99 SER A C 1
ATOM 751 O O . SER A 1 99 ? 2.929 -7.399 -4.930 1.00 95.25 99 SER A O 1
ATOM 753 N N . PRO A 1 100 ? 2.173 -9.515 -4.826 1.00 92.69 100 PRO A N 1
ATOM 754 C CA . PRO A 1 100 ? 3.501 -10.123 -4.896 1.00 92.69 100 PRO A CA 1
ATOM 755 C C . PRO A 1 100 ? 4.279 -9.779 -6.176 1.00 92.69 100 PRO A C 1
ATOM 757 O O . PRO A 1 100 ? 5.494 -9.979 -6.226 1.00 92.69 100 PRO A O 1
ATOM 760 N N . ARG A 1 101 ? 3.577 -9.267 -7.200 1.00 94.94 101 ARG A N 1
ATOM 761 C CA . ARG A 1 101 ? 4.103 -8.825 -8.500 1.00 94.94 101 ARG A CA 1
ATOM 762 C C . ARG A 1 101 ? 4.436 -7.320 -8.548 1.00 94.94 101 ARG A C 1
ATOM 764 O O . ARG A 1 101 ? 4.845 -6.820 -9.601 1.00 94.94 101 ARG A O 1
ATOM 771 N N . HIS A 1 102 ? 4.253 -6.581 -7.448 1.00 94.88 102 HIS A N 1
ATOM 772 C CA . HIS A 1 102 ? 4.568 -5.154 -7.349 1.00 94.88 102 HIS A CA 1
ATOM 773 C C . HIS A 1 102 ? 6.023 -4.915 -6.909 1.00 94.88 102 HIS A C 1
ATOM 775 O O . HIS A 1 102 ? 6.355 -5.020 -5.730 1.00 94.88 102 HIS A O 1
ATOM 781 N N . PHE A 1 103 ? 6.872 -4.491 -7.847 1.00 92.12 103 PHE A N 1
ATOM 782 C CA . PHE A 1 103 ? 8.296 -4.181 -7.638 1.00 92.12 103 PHE A CA 1
ATOM 783 C C . PHE A 1 103 ? 8.642 -2.704 -7.901 1.00 92.12 103 PHE A C 1
ATOM 785 O O . PHE A 1 103 ? 9.816 -2.336 -7.975 1.00 92.12 103 PHE A O 1
ATOM 792 N N . ALA A 1 104 ? 7.642 -1.842 -8.085 1.00 90.12 104 ALA A N 1
ATOM 793 C CA . ALA A 1 104 ? 7.852 -0.422 -8.332 1.00 90.12 104 ALA A CA 1
ATOM 794 C C . ALA A 1 104 ? 8.091 0.357 -7.027 1.00 90.12 104 ALA A C 1
ATOM 796 O O . ALA A 1 104 ? 7.630 -0.026 -5.954 1.00 90.12 104 ALA A O 1
ATOM 797 N N . HIS A 1 105 ? 8.763 1.504 -7.146 1.00 87.88 105 HIS A N 1
ATOM 798 C CA . HIS A 1 105 ? 8.974 2.469 -6.057 1.00 87.88 105 HIS A CA 1
ATOM 799 C C . HIS A 1 105 ? 9.677 1.865 -4.826 1.00 87.88 105 HIS A C 1
ATOM 801 O O . HIS A 1 105 ? 10.846 1.485 -4.916 1.00 87.88 105 HIS A O 1
ATOM 807 N N . PHE A 1 106 ? 8.975 1.844 -3.693 1.00 80.12 106 PHE A N 1
ATOM 808 C CA . PHE A 1 106 ? 9.350 1.213 -2.438 1.00 80.12 106 PHE A CA 1
ATOM 809 C C . PHE A 1 106 ? 8.171 0.379 -1.959 1.00 80.12 106 PHE A C 1
ATOM 811 O O . PHE A 1 106 ? 7.020 0.777 -2.122 1.00 80.12 106 PHE A O 1
ATOM 818 N N . SER A 1 107 ? 8.451 -0.775 -1.368 1.00 77.19 107 SER A N 1
ATOM 819 C CA . SER A 1 107 ? 7.394 -1.620 -0.829 1.00 77.19 107 SER A CA 1
ATOM 820 C C . SER A 1 107 ? 6.767 -0.955 0.394 1.00 77.19 107 SER A C 1
ATOM 822 O O . SER A 1 107 ? 7.464 -0.633 1.352 1.00 77.19 107 SER A O 1
ATOM 824 N N . ALA A 1 108 ? 5.447 -0.785 0.373 1.00 81.81 108 ALA A N 1
ATOM 825 C CA . ALA A 1 108 ? 4.673 -0.490 1.570 1.00 81.81 108 ALA A CA 1
ATOM 826 C C . ALA A 1 108 ? 4.443 -1.818 2.296 1.00 81.81 108 ALA A C 1
ATOM 828 O O . ALA A 1 108 ? 3.478 -2.514 2.009 1.00 81.81 108 ALA A O 1
ATOM 829 N N . THR A 1 109 ? 5.377 -2.250 3.137 1.00 78.31 109 THR A N 1
ATOM 830 C CA . THR A 1 109 ? 5.278 -3.569 3.773 1.00 78.31 109 THR A CA 1
ATOM 831 C C . THR A 1 109 ? 4.118 -3.620 4.759 1.00 78.31 109 THR A C 1
ATOM 833 O O . THR A 1 109 ? 3.928 -2.713 5.564 1.00 78.31 109 THR A O 1
ATOM 836 N N . ALA A 1 110 ? 3.336 -4.696 4.694 1.00 86.44 110 ALA A N 1
ATOM 837 C CA . ALA A 1 110 ? 2.223 -4.942 5.598 1.00 86.44 110 ALA A CA 1
ATOM 838 C C . ALA A 1 110 ? 2.421 -6.267 6.339 1.00 86.44 110 ALA A C 1
ATOM 840 O O . ALA A 1 110 ? 3.051 -7.201 5.845 1.00 86.44 110 ALA A O 1
ATOM 841 N N . SER A 1 111 ? 1.862 -6.353 7.542 1.00 90.44 111 SER A N 1
ATOM 842 C CA . SER A 1 111 ? 1.797 -7.589 8.319 1.00 90.44 111 SER A CA 1
ATOM 843 C C . SER A 1 111 ? 0.465 -7.665 9.053 1.00 90.44 111 SER A C 1
ATOM 845 O O . SER A 1 111 ? -0.142 -6.632 9.338 1.00 90.44 111 SER A O 1
ATOM 847 N N . ASN A 1 112 ? 0.033 -8.877 9.408 1.00 91.94 112 ASN A N 1
ATOM 848 C CA . ASN A 1 112 ? -1.196 -9.071 10.182 1.00 91.94 112 ASN A CA 1
ATOM 849 C C . ASN A 1 112 ? -1.151 -8.288 11.502 1.00 91.94 112 ASN A C 1
ATOM 851 O O . ASN A 1 112 ? -2.111 -7.612 11.850 1.00 91.94 112 ASN A O 1
ATOM 855 N N . VAL A 1 113 ? -0.017 -8.332 12.210 1.00 93.06 113 VAL A N 1
ATOM 856 C CA . VAL A 1 113 ? 0.160 -7.615 13.483 1.00 93.06 113 VAL A CA 1
ATOM 857 C C . VAL A 1 113 ? 0.159 -6.101 13.273 1.00 93.06 113 VAL A C 1
ATOM 859 O O . VAL A 1 113 ? -0.457 -5.397 14.062 1.00 93.06 113 VAL A O 1
ATOM 862 N N . GLY A 1 114 ? 0.777 -5.599 12.200 1.00 91.81 114 GLY A N 1
ATOM 863 C CA . GLY A 1 114 ? 0.747 -4.172 11.867 1.00 91.81 114 GLY A CA 1
ATOM 864 C C . GLY A 1 114 ? -0.668 -3.676 11.559 1.00 91.81 114 GLY A C 1
ATOM 865 O O . GLY A 1 114 ? -1.116 -2.703 12.150 1.00 91.81 114 GLY A O 1
ATOM 866 N N . ALA A 1 115 ? -1.408 -4.390 10.704 1.00 92.06 115 ALA A N 1
ATOM 867 C CA . ALA A 1 115 ? -2.782 -4.028 10.352 1.00 92.06 115 ALA A CA 1
ATOM 868 C C . ALA A 1 115 ? -3.736 -4.090 11.558 1.00 92.06 115 ALA A C 1
ATOM 870 O O . ALA A 1 115 ? -4.574 -3.208 11.738 1.00 92.06 115 ALA A O 1
ATOM 871 N N . LEU A 1 116 ? -3.599 -5.111 12.411 1.00 94.88 116 LEU A N 1
ATOM 872 C CA . LEU A 1 116 ? -4.385 -5.218 13.643 1.00 94.88 116 LEU A CA 1
ATOM 873 C C . LEU A 1 116 ? -3.966 -4.179 14.693 1.00 94.88 116 LEU A C 1
ATOM 875 O O . LEU A 1 116 ? -4.817 -3.706 15.441 1.00 94.88 116 LEU A O 1
ATOM 879 N N . GLY A 1 117 ? -2.686 -3.802 14.735 1.00 95.00 117 GLY A N 1
ATOM 880 C CA . GLY A 1 117 ? -2.179 -2.708 15.563 1.00 95.00 117 GLY A CA 1
ATOM 881 C C . GLY A 1 117 ? -2.793 -1.364 15.172 1.00 95.00 117 GLY A C 1
ATOM 882 O O . GLY A 1 117 ? -3.279 -0.650 16.043 1.00 95.00 117 GLY A O 1
ATOM 883 N N . GLU A 1 118 ? -2.874 -1.072 13.871 1.00 94.56 118 GLU A N 1
ATOM 884 C CA . GLU A 1 118 ? -3.581 0.106 13.348 1.00 94.56 118 GLU A CA 1
ATOM 885 C C . GLU A 1 118 ? -5.073 0.083 13.702 1.00 94.56 118 GLU A C 1
ATOM 887 O O . GLU A 1 118 ? -5.616 1.068 14.199 1.00 94.56 118 GLU A O 1
ATOM 892 N N . ALA A 1 119 ? -5.744 -1.062 13.530 1.00 95.56 119 ALA A N 1
ATOM 893 C CA . ALA A 1 119 ? -7.149 -1.205 13.913 1.00 95.56 119 ALA A CA 1
ATOM 894 C C . ALA A 1 119 ? -7.369 -0.972 15.420 1.00 95.56 119 ALA A C 1
ATOM 896 O O . ALA A 1 119 ? -8.351 -0.341 15.816 1.00 95.56 119 ALA A O 1
ATOM 897 N N . LEU A 1 120 ? -6.450 -1.451 16.265 1.00 95.69 120 LEU A N 1
ATOM 898 C CA . LEU A 1 120 ? -6.485 -1.223 17.708 1.00 95.69 120 LEU A CA 1
ATOM 899 C C . LEU A 1 120 ? -6.262 0.256 18.053 1.00 95.69 120 LEU A C 1
ATOM 901 O O . LEU A 1 120 ? -7.018 0.805 18.854 1.00 95.69 120 LEU A O 1
ATOM 905 N N . ALA A 1 121 ? -5.269 0.903 17.439 1.00 94.44 121 ALA A N 1
ATOM 906 C CA . ALA A 1 121 ? -4.985 2.322 17.639 1.00 94.44 121 ALA A CA 1
ATOM 907 C C . ALA A 1 121 ? -6.187 3.193 17.242 1.00 94.44 121 ALA A C 1
ATOM 909 O O . ALA A 1 121 ? -6.635 4.026 18.033 1.00 94.44 121 ALA A O 1
ATOM 910 N N . ALA A 1 122 ? -6.778 2.931 16.073 1.00 94.94 122 ALA A N 1
ATOM 911 C CA . ALA A 1 122 ? -7.981 3.610 15.598 1.00 94.94 122 ALA A CA 1
ATOM 912 C C . ALA A 1 122 ? -9.204 3.354 16.497 1.00 94.94 122 ALA A C 1
ATOM 914 O O . ALA A 1 122 ? -10.026 4.247 16.684 1.00 94.94 122 ALA A O 1
ATOM 915 N N . GLY A 1 123 ? -9.330 2.153 17.072 1.00 95.00 123 GLY A N 1
ATOM 916 C CA . GLY A 1 123 ? -10.414 1.808 17.994 1.00 95.00 123 GLY A CA 1
ATOM 917 C C . GLY A 1 123 ? -10.304 2.494 19.360 1.00 95.00 123 GLY A C 1
ATOM 918 O O . GLY A 1 123 ? -11.321 2.910 19.913 1.00 95.00 123 GLY A O 1
ATOM 919 N N . LEU A 1 124 ? -9.087 2.630 19.901 1.00 96.00 124 LEU A N 1
ATOM 920 C CA . LEU A 1 124 ? -8.836 3.382 21.138 1.00 96.00 124 LEU A CA 1
ATOM 921 C C . LEU A 1 124 ? -8.958 4.896 20.924 1.00 96.00 124 LEU A C 1
ATOM 923 O O . LEU A 1 124 ? -9.401 5.597 21.832 1.00 96.00 124 LEU A O 1
ATOM 927 N N . ASN A 1 125 ? -8.583 5.381 19.735 1.00 94.56 125 ASN A N 1
ATOM 928 C CA . ASN A 1 125 ? -8.735 6.767 19.288 1.00 94.56 125 ASN A CA 1
ATOM 929 C C . ASN A 1 125 ? -8.226 7.809 20.308 1.00 94.56 125 ASN A C 1
ATOM 931 O O . ASN A 1 125 ? -8.898 8.797 20.612 1.00 94.56 125 ASN A O 1
ATOM 935 N N . VAL A 1 126 ? -7.045 7.556 20.878 1.00 91.12 126 VAL A N 1
ATOM 936 C CA . VAL A 1 126 ? -6.383 8.458 21.833 1.00 91.12 126 VAL A CA 1
ATOM 937 C C . VAL A 1 126 ? -5.553 9.509 21.096 1.00 91.12 126 VAL A C 1
ATOM 939 O O . VAL A 1 126 ? -5.014 9.234 20.027 1.00 91.12 126 VAL A O 1
ATOM 942 N N . ASN A 1 127 ? -5.414 10.707 21.672 1.00 85.88 127 ASN A N 1
ATOM 943 C CA . ASN A 1 127 ? -4.601 11.788 21.106 1.00 85.88 127 ASN A CA 1
ATOM 944 C C . ASN A 1 127 ? -3.409 12.112 22.034 1.00 85.88 127 ASN A C 1
ATOM 946 O O . ASN A 1 127 ? -3.547 12.956 22.921 1.00 85.88 127 ASN A O 1
ATOM 950 N N . PRO A 1 128 ? -2.257 11.433 21.881 1.00 86.31 128 PRO A N 1
ATOM 951 C CA . PRO A 1 128 ? -1.146 11.478 22.834 1.00 86.31 128 PRO A CA 1
ATOM 952 C C . PRO A 1 128 ? -0.182 12.655 22.581 1.00 86.31 128 PRO A C 1
ATOM 954 O O . PRO A 1 128 ? 1.025 12.467 22.479 1.00 86.31 128 PRO A O 1
ATOM 957 N N . PHE A 1 129 ? -0.691 13.884 22.453 1.00 77.94 129 PHE A N 1
ATOM 958 C CA . PHE A 1 129 ? 0.152 15.064 22.176 1.00 77.94 129 PHE A CA 1
ATOM 959 C C . PHE A 1 129 ? 0.971 15.537 23.389 1.00 77.94 129 PHE A C 1
ATOM 961 O O . PHE A 1 129 ? 1.939 16.280 23.233 1.00 77.94 129 PHE A O 1
ATOM 968 N N . THR A 1 130 ? 0.590 15.115 24.595 1.00 77.56 130 THR A N 1
ATOM 969 C CA . THR A 1 130 ? 1.364 15.254 25.834 1.00 77.56 130 THR A CA 1
ATOM 970 C C . THR A 1 130 ? 1.341 13.927 26.587 1.00 77.56 130 THR A C 1
ATOM 972 O O . THR A 1 130 ? 0.434 13.114 26.392 1.00 77.56 130 THR A O 1
ATOM 975 N N . TRP A 1 131 ? 2.295 13.733 27.503 1.00 89.06 131 TRP A N 1
ATOM 976 C CA . TRP A 1 131 ? 2.302 12.561 28.386 1.00 89.06 131 TRP A CA 1
ATOM 977 C C . TRP A 1 131 ? 0.989 12.441 29.176 1.00 89.06 131 TRP A C 1
ATOM 979 O O . TRP A 1 131 ? 0.402 11.369 29.235 1.00 89.06 131 TRP A O 1
ATOM 989 N N . GLU A 1 132 ? 0.459 13.549 29.706 1.00 92.56 132 GLU A N 1
ATOM 990 C CA . GLU A 1 132 ? -0.809 13.562 30.455 1.00 92.56 132 GLU A CA 1
ATOM 991 C C . GLU A 1 132 ? -2.020 13.168 29.596 1.00 92.56 132 GLU A C 1
ATOM 993 O O . GLU A 1 132 ? -2.959 12.556 30.104 1.00 92.56 132 GLU A O 1
ATOM 998 N N . ALA A 1 133 ? -2.003 13.485 28.296 1.00 81.94 133 ALA A N 1
ATOM 999 C CA . ALA A 1 133 ? -3.088 13.140 27.383 1.00 81.94 133 ALA A CA 1
ATOM 1000 C C . ALA A 1 133 ? -3.176 11.626 27.117 1.00 81.94 133 ALA A C 1
ATOM 1002 O O . ALA A 1 133 ? -4.262 11.121 26.824 1.00 81.94 133 ALA A O 1
ATOM 1003 N N . SER A 1 134 ? -2.063 10.887 27.231 1.00 91.38 134 SER A N 1
ATOM 1004 C CA . SER A 1 134 ? -2.067 9.419 27.214 1.00 91.38 134 SER A CA 1
ATOM 1005 C C . SER A 1 134 ? -0.748 8.823 27.740 1.00 91.38 134 SER A C 1
ATOM 1007 O O . SER A 1 134 ? 0.139 8.487 26.948 1.00 91.38 134 SER A O 1
ATOM 1009 N N . PRO A 1 135 ? -0.621 8.600 29.063 1.00 94.44 135 PRO A N 1
ATOM 1010 C CA . PRO A 1 135 ? 0.631 8.124 29.654 1.00 94.44 135 PRO A CA 1
ATOM 1011 C C . PRO A 1 135 ? 1.096 6.794 29.060 1.00 94.44 135 PRO A C 1
ATOM 1013 O O . PRO A 1 135 ? 2.248 6.642 28.673 1.00 94.44 135 PRO A O 1
ATOM 1016 N N . ALA A 1 136 ? 0.175 5.838 28.902 1.00 95.06 136 ALA A N 1
ATOM 1017 C CA . ALA A 1 136 ? 0.499 4.524 28.355 1.00 95.06 136 ALA A CA 1
ATOM 1018 C C . ALA A 1 136 ? 1.017 4.589 26.908 1.00 95.06 136 ALA A C 1
ATOM 1020 O O . ALA A 1 136 ? 1.910 3.820 26.560 1.00 95.06 136 ALA A O 1
ATOM 1021 N N . ALA A 1 137 ? 0.484 5.492 26.076 1.00 91.12 137 ALA A N 1
ATOM 1022 C CA . ALA A 1 137 ? 0.946 5.647 24.699 1.00 91.12 137 ALA A CA 1
ATOM 1023 C C . ALA A 1 137 ? 2.365 6.231 24.657 1.00 91.12 137 ALA A C 1
ATOM 1025 O O . ALA A 1 137 ? 3.226 5.678 23.978 1.00 91.12 137 ALA A O 1
ATOM 1026 N N . THR A 1 138 ? 2.627 7.289 25.432 1.00 87.94 138 THR A N 1
ATOM 1027 C CA . THR A 1 138 ? 3.952 7.920 25.497 1.00 87.94 138 THR A CA 1
ATOM 1028 C C . THR A 1 138 ? 5.016 6.973 26.056 1.00 87.94 138 THR A C 1
ATOM 1030 O O . THR A 1 138 ? 6.084 6.837 25.466 1.00 87.94 138 THR A O 1
ATOM 1033 N N . GLU A 1 139 ? 4.729 6.271 27.156 1.00 93.25 139 GLU A N 1
ATOM 1034 C CA . GLU A 1 139 ? 5.667 5.305 27.750 1.00 93.25 139 GLU A CA 1
ATOM 1035 C C . GLU A 1 139 ? 5.967 4.144 26.788 1.00 93.25 139 GLU A C 1
ATOM 1037 O O . GLU A 1 139 ? 7.117 3.724 26.637 1.00 93.25 139 GLU A O 1
ATOM 1042 N N . LEU A 1 140 ? 4.944 3.636 26.089 1.00 94.12 140 LEU A N 1
ATOM 1043 C CA . LEU A 1 140 ? 5.124 2.569 25.107 1.00 94.12 140 LEU A CA 1
ATOM 1044 C C . LEU A 1 140 ? 5.981 3.027 23.917 1.00 94.12 140 LEU A C 1
ATOM 1046 O O . LEU A 1 140 ? 6.839 2.267 23.467 1.00 94.12 140 LEU A O 1
ATOM 1050 N N . GLU A 1 141 ? 5.786 4.253 23.42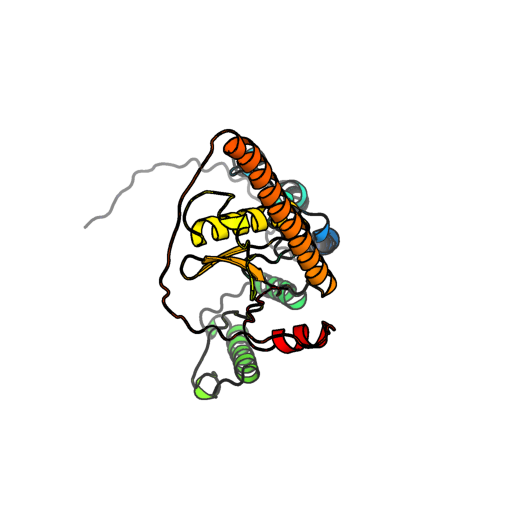7 1.00 89.75 141 GLU A N 1
ATOM 1051 C CA . GLU A 1 141 ? 6.588 4.824 22.338 1.00 89.75 141 GLU A CA 1
ATOM 1052 C C . GLU A 1 141 ? 8.073 4.912 22.711 1.00 89.75 141 GLU A C 1
ATOM 1054 O O . GLU A 1 141 ? 8.931 4.502 21.923 1.00 89.75 141 GLU A O 1
ATOM 1059 N N . VAL A 1 142 ? 8.377 5.364 23.932 1.00 90.06 142 VAL A N 1
ATOM 1060 C CA . VAL A 1 142 ? 9.746 5.419 24.466 1.00 90.06 142 VAL A CA 1
ATOM 1061 C C . VAL A 1 142 ? 10.379 4.026 24.474 1.00 90.06 142 VAL A C 1
ATOM 1063 O O . VAL A 1 142 ? 11.462 3.827 23.919 1.00 90.06 142 VAL A O 1
ATOM 1066 N N . VAL A 1 143 ? 9.685 3.037 25.044 1.00 93.75 143 VAL A N 1
ATOM 1067 C CA . VAL A 1 143 ? 10.192 1.661 25.160 1.00 93.75 143 VAL A CA 1
ATOM 1068 C C . VAL A 1 143 ? 10.435 1.027 23.787 1.00 93.75 143 VAL A C 1
ATOM 1070 O O . VAL A 1 143 ? 11.502 0.454 23.555 1.00 93.75 143 VAL A O 1
ATOM 1073 N N . VAL A 1 144 ? 9.473 1.131 22.865 1.00 92.44 144 VAL A N 1
ATOM 1074 C CA . VAL A 1 144 ? 9.562 0.513 21.531 1.00 92.44 144 VAL A CA 1
ATOM 1075 C C . VAL A 1 144 ? 10.629 1.191 20.670 1.00 92.44 144 VAL A C 1
ATOM 1077 O O . VAL A 1 144 ? 11.366 0.507 19.954 1.00 92.44 144 VAL A O 1
ATOM 1080 N N . THR A 1 145 ? 10.771 2.513 20.767 1.00 88.44 145 THR A N 1
ATOM 1081 C CA . THR A 1 145 ? 11.827 3.244 20.055 1.00 88.44 145 THR A CA 1
ATOM 1082 C C . THR A 1 145 ? 13.210 2.829 20.546 1.00 88.44 145 THR A C 1
ATOM 1084 O O . THR A 1 145 ? 14.095 2.555 19.733 1.00 88.44 145 THR A O 1
ATOM 1087 N N . ASP A 1 146 ? 13.387 2.679 21.860 1.00 91.19 146 ASP A N 1
ATOM 1088 C CA . ASP A 1 146 ? 14.635 2.177 22.435 1.00 91.19 146 ASP A CA 1
ATOM 1089 C C . ASP A 1 146 ? 14.932 0.737 22.015 1.00 91.19 146 ASP A C 1
ATOM 1091 O O . ASP A 1 146 ? 16.087 0.401 21.735 1.00 91.19 146 ASP A O 1
ATOM 1095 N N . TRP A 1 147 ? 13.916 -0.129 21.939 1.00 92.75 147 TRP A N 1
ATOM 1096 C CA . TRP A 1 147 ? 14.082 -1.485 21.410 1.00 92.75 147 TRP A CA 1
ATOM 1097 C C . TRP A 1 147 ? 14.579 -1.466 19.967 1.00 92.75 147 TRP A C 1
ATOM 1099 O O . TRP A 1 147 ? 15.521 -2.196 19.646 1.00 92.75 147 TRP A O 1
ATOM 1109 N N . LEU A 1 148 ? 14.010 -0.610 19.112 1.00 89.12 148 LEU A N 1
ATOM 1110 C CA . LEU A 1 148 ? 14.478 -0.494 17.735 1.00 89.12 148 LEU A CA 1
ATOM 1111 C C . LEU A 1 148 ? 15.900 0.068 17.668 1.00 89.12 148 LEU A C 1
ATOM 1113 O O . LEU A 1 148 ? 16.737 -0.485 16.957 1.00 89.12 148 LEU A O 1
ATOM 1117 N N . GLY A 1 149 ? 16.203 1.126 18.421 1.00 87.38 149 GLY A N 1
ATOM 1118 C CA . GLY A 1 149 ? 17.543 1.710 18.456 1.00 87.38 149 GLY A CA 1
ATOM 1119 C C . GLY A 1 149 ? 18.606 0.694 18.884 1.00 87.38 149 GLY A C 1
ATOM 1120 O O . GLY A 1 149 ? 19.664 0.605 18.259 1.00 87.38 149 GLY A O 1
ATOM 1121 N N . LYS A 1 150 ? 18.295 -0.150 19.877 1.00 89.69 150 LYS A N 1
ATOM 1122 C CA . LYS A 1 150 ? 19.153 -1.269 20.306 1.00 89.69 150 LYS A CA 1
ATOM 1123 C C . LYS A 1 150 ? 19.304 -2.334 19.220 1.00 89.69 150 LYS A C 1
ATOM 1125 O O . LYS A 1 150 ? 20.422 -2.787 18.979 1.00 89.69 150 LYS A O 1
ATOM 1130 N N . ALA A 1 151 ? 18.219 -2.707 18.539 1.00 90.25 151 ALA A N 1
ATOM 1131 C CA . ALA A 1 151 ? 18.252 -3.666 17.431 1.00 90.25 151 ALA A CA 1
ATOM 1132 C C . ALA A 1 151 ? 19.075 -3.162 16.229 1.00 90.25 151 ALA A C 1
ATOM 1134 O O . ALA A 1 151 ? 19.682 -3.957 15.517 1.00 90.25 151 ALA A O 1
ATOM 1135 N N . LEU A 1 152 ? 19.129 -1.842 16.031 1.00 86.81 152 LEU A N 1
ATOM 1136 C CA . LEU A 1 152 ? 19.959 -1.173 15.026 1.00 86.81 152 LEU A CA 1
ATOM 1137 C C . LEU A 1 152 ? 21.392 -0.886 15.508 1.00 86.81 152 LEU A C 1
ATOM 1139 O O . LEU A 1 152 ? 22.175 -0.303 14.761 1.00 86.81 152 LEU A O 1
ATOM 1143 N N . HIS A 1 153 ? 21.746 -1.286 16.735 1.00 88.62 153 HIS A N 1
ATOM 1144 C CA . HIS A 1 153 ? 23.043 -1.020 17.364 1.00 88.62 153 HIS A CA 1
ATOM 1145 C C . HIS A 1 153 ? 23.413 0.473 17.425 1.00 88.62 153 HIS A C 1
ATOM 1147 O O . HIS A 1 153 ? 24.581 0.844 17.288 1.00 88.62 153 HIS A O 1
ATOM 1153 N N . LEU A 1 154 ? 22.422 1.346 17.635 1.00 87.44 154 LEU A N 1
ATOM 1154 C CA . LEU A 1 154 ? 22.666 2.774 17.820 1.00 87.44 154 LEU A CA 1
ATOM 1155 C C . LEU A 1 154 ? 23.378 3.042 19.158 1.00 87.44 154 LEU A C 1
ATOM 1157 O O . LEU A 1 154 ? 23.132 2.343 20.144 1.00 87.44 154 LEU A O 1
ATOM 1161 N N . PRO A 1 155 ? 24.254 4.060 19.223 1.00 87.88 155 PRO A N 1
ATOM 1162 C CA . PRO A 1 155 ? 24.893 4.451 20.471 1.00 87.88 155 PRO A CA 1
ATOM 1163 C C . PRO A 1 155 ? 23.862 4.948 21.491 1.00 87.88 155 PRO A C 1
ATOM 1165 O O . PRO A 1 155 ? 22.926 5.658 21.131 1.00 87.88 155 PRO A O 1
ATOM 1168 N N . GLU A 1 156 ? 24.096 4.653 22.771 1.00 91.19 156 GLU A N 1
ATOM 1169 C CA . GLU A 1 156 ? 23.166 4.932 23.879 1.00 91.19 156 GLU A CA 1
ATOM 1170 C C . GLU A 1 156 ? 22.691 6.389 23.943 1.00 91.19 156 GLU A C 1
ATOM 1172 O O . GLU A 1 156 ? 21.517 6.634 24.179 1.00 91.19 156 GLU A O 1
ATOM 1177 N N . ARG A 1 157 ? 23.558 7.357 23.620 1.00 90.38 157 ARG A N 1
ATOM 1178 C CA . ARG A 1 157 ? 23.208 8.792 23.556 1.00 90.38 157 ARG A CA 1
ATOM 1179 C C . ARG A 1 157 ? 22.082 9.144 22.568 1.00 90.38 157 ARG A C 1
ATOM 1181 O O . ARG A 1 157 ? 21.599 10.267 22.592 1.00 90.38 157 ARG A O 1
ATOM 1188 N N . LEU A 1 158 ? 21.743 8.248 21.637 1.00 86.31 158 LEU A N 1
ATOM 1189 C CA . LEU A 1 158 ? 20.630 8.415 20.692 1.00 86.31 158 LEU A CA 1
ATOM 1190 C C . LEU A 1 158 ? 19.352 7.704 21.160 1.00 86.31 158 LEU A C 1
ATOM 1192 O O . LEU A 1 158 ? 18.307 7.880 20.542 1.00 86.31 158 LEU A O 1
ATOM 1196 N N . LEU A 1 159 ? 19.431 6.909 22.227 1.00 89.06 159 LEU A N 1
ATOM 1197 C CA . LEU A 1 159 ? 18.292 6.257 22.867 1.00 89.06 159 LEU A CA 1
ATOM 1198 C C . LEU A 1 159 ? 17.685 7.197 23.913 1.00 89.06 159 LEU A C 1
ATOM 1200 O O . LEU A 1 159 ? 18.394 8.027 24.490 1.00 89.06 159 LEU A O 1
ATOM 1204 N N . PHE A 1 160 ? 16.401 7.028 24.219 1.00 87.75 160 PHE A N 1
ATOM 1205 C CA . PHE A 1 160 ? 15.755 7.729 25.328 1.00 87.75 160 PHE A CA 1
ATOM 1206 C C . PHE A 1 160 ? 16.441 7.403 26.661 1.00 87.75 160 PHE A C 1
ATOM 1208 O O . PHE A 1 160 ? 16.670 8.309 27.462 1.00 87.75 160 PHE A O 1
ATOM 1215 N N . ALA A 1 161 ? 16.873 6.150 26.868 1.00 85.94 161 ALA A N 1
ATOM 1216 C CA . ALA A 1 161 ? 17.649 5.757 28.049 1.00 85.94 161 ALA A CA 1
ATOM 1217 C C . ALA A 1 161 ? 18.946 6.571 28.251 1.00 85.94 161 ALA A C 1
ATOM 1219 O O . ALA A 1 161 ? 19.371 6.762 29.388 1.00 85.94 161 ALA A O 1
ATOM 1220 N N . GLY A 1 162 ? 19.560 7.071 27.171 1.00 82.25 162 GLY A N 1
ATOM 1221 C CA . GLY A 1 162 ? 20.775 7.893 27.217 1.00 82.25 162 GLY A CA 1
ATOM 1222 C C . GLY A 1 162 ? 20.529 9.402 27.162 1.00 82.25 162 GLY A C 1
ATOM 1223 O O . GLY A 1 162 ? 21.472 10.149 26.903 1.00 82.25 162 GLY A O 1
ATOM 1224 N N . GLY A 1 163 ? 19.284 9.858 27.348 1.00 80.25 163 GLY A N 1
ATOM 1225 C CA . GLY A 1 163 ? 18.903 11.274 27.262 1.00 80.25 163 GLY A CA 1
ATOM 1226 C C . GLY A 1 163 ? 18.784 11.818 25.833 1.00 80.25 163 GLY A C 1
ATOM 1227 O O . GLY A 1 163 ? 18.683 13.030 25.650 1.00 80.25 163 GLY A O 1
ATOM 1228 N N . GLY A 1 164 ? 18.825 10.936 24.831 1.00 80.75 164 GLY A N 1
ATOM 1229 C CA . GLY A 1 164 ? 18.531 11.257 23.442 1.00 80.75 164 GLY A CA 1
ATOM 1230 C C . GLY A 1 164 ? 17.039 11.137 23.136 1.00 80.75 164 GLY A C 1
ATOM 1231 O O . GLY A 1 164 ? 16.175 11.445 23.954 1.00 80.75 164 GLY A O 1
ATOM 1232 N N . GLY A 1 165 ? 16.745 10.676 21.928 1.00 73.00 165 GLY A N 1
ATOM 1233 C CA . GLY A 1 165 ? 15.395 10.468 21.431 1.00 73.00 165 GLY A CA 1
ATOM 1234 C C . GLY A 1 165 ? 15.427 10.256 19.924 1.00 73.00 165 GLY A C 1
ATOM 1235 O O . GLY A 1 165 ? 16.404 10.595 19.251 1.00 73.00 165 GLY A O 1
ATOM 1236 N N . GLY A 1 166 ? 14.359 9.687 19.381 1.00 64.75 166 GLY A N 1
ATOM 1237 C CA . GLY A 1 166 ? 14.262 9.430 17.953 1.00 64.75 166 GLY A CA 1
ATOM 1238 C C . GLY A 1 166 ? 12.820 9.280 17.510 1.00 64.75 166 GLY A C 1
ATOM 1239 O O . GLY A 1 166 ? 11.968 8.842 18.272 1.00 64.75 166 GLY A O 1
ATOM 1240 N N . THR A 1 167 ? 12.560 9.635 16.258 1.00 58.88 167 THR A N 1
ATOM 1241 C CA . THR A 1 167 ? 11.294 9.335 15.592 1.00 58.88 167 THR A CA 1
ATOM 1242 C C . THR A 1 167 ? 11.519 8.157 14.660 1.00 58.88 167 THR A C 1
ATOM 1244 O O . THR A 1 167 ? 12.473 8.147 13.876 1.00 58.88 167 THR A O 1
ATOM 1247 N N . LEU A 1 168 ? 10.641 7.160 14.733 1.00 55.28 168 LEU A N 1
ATOM 1248 C CA . LEU A 1 168 ? 10.692 6.015 13.837 1.00 55.28 168 LEU A CA 1
ATOM 1249 C C . LEU A 1 168 ? 10.208 6.419 12.443 1.00 55.28 168 LEU A C 1
ATOM 1251 O O . LEU A 1 168 ? 9.017 6.587 12.202 1.00 55.28 168 LEU A O 1
ATOM 1255 N N . LEU A 1 169 ? 11.151 6.555 11.511 1.00 52.09 169 LEU A N 1
ATOM 1256 C CA . LEU A 1 169 ? 10.879 6.742 10.088 1.00 52.09 169 LEU A CA 1
ATOM 1257 C C . LEU A 1 169 ? 11.366 5.500 9.343 1.00 52.09 169 LEU A C 1
ATOM 1259 O O . LEU A 1 169 ? 12.557 5.184 9.335 1.00 52.09 169 LEU A O 1
ATOM 1263 N N . GLY A 1 170 ? 10.438 4.756 8.744 1.00 45.91 170 GLY A N 1
ATOM 1264 C CA . GLY A 1 170 ? 10.766 3.507 8.066 1.00 45.91 170 GLY A CA 1
ATOM 1265 C C . GLY A 1 170 ? 11.673 3.735 6.858 1.00 45.91 170 GLY A C 1
ATOM 1266 O O . GLY A 1 170 ? 11.288 4.429 5.924 1.00 45.91 170 GLY A O 1
ATOM 1267 N N . THR A 1 171 ? 12.851 3.104 6.834 1.00 46.69 171 THR A N 1
ATOM 1268 C CA . THR A 1 171 ? 13.618 2.889 5.597 1.00 46.69 171 THR A CA 1
ATOM 1269 C C . THR A 1 171 ? 14.369 1.557 5.665 1.00 46.69 171 THR A C 1
ATOM 1271 O O . THR A 1 171 ? 15.418 1.435 6.288 1.00 46.69 171 THR A O 1
ATOM 1274 N N . GLN A 1 172 ? 13.850 0.529 4.995 1.00 51.47 172 GLN A N 1
ATOM 1275 C CA . GLN A 1 172 ? 14.661 -0.625 4.602 1.00 51.47 172 GLN A CA 1
ATOM 1276 C C . GLN A 1 172 ? 14.707 -0.693 3.079 1.00 51.47 172 GLN A C 1
ATOM 1278 O O . GLN A 1 172 ? 13.689 -0.581 2.398 1.00 51.47 172 GLN A O 1
ATOM 1283 N N . PHE A 1 173 ? 15.925 -0.812 2.552 1.00 54.94 173 PHE A N 1
ATOM 1284 C CA . PHE A 1 173 ? 16.229 -0.659 1.137 1.00 54.94 173 PHE A CA 1
ATOM 1285 C C . PHE A 1 173 ? 16.558 -2.026 0.539 1.00 54.94 173 PHE A C 1
ATOM 1287 O O . PHE A 1 173 ? 17.647 -2.556 0.736 1.00 54.94 173 PHE A O 1
ATOM 1294 N N . ALA A 1 174 ? 15.620 -2.589 -0.211 1.00 70.12 174 ALA A N 1
ATOM 1295 C CA . ALA A 1 174 ? 15.865 -3.750 -1.055 1.00 70.12 174 ALA A CA 1
ATOM 1296 C C . ALA A 1 174 ? 15.568 -3.359 -2.505 1.00 70.12 174 ALA A C 1
ATOM 1298 O O . ALA A 1 174 ? 14.547 -3.734 -3.070 1.00 70.12 174 ALA A O 1
ATOM 1299 N N . LEU A 1 175 ? 16.432 -2.516 -3.079 1.00 81.31 175 LEU A N 1
ATOM 1300 C CA . LEU A 1 175 ? 16.303 -2.000 -4.443 1.00 81.31 175 LEU A CA 1
ATOM 1301 C C . LEU A 1 175 ? 17.462 -2.497 -5.306 1.00 81.31 175 LEU A C 1
ATOM 1303 O O . LEU A 1 175 ? 18.627 -2.275 -4.979 1.00 81.31 175 LEU A O 1
ATOM 1307 N N . VAL A 1 176 ? 17.126 -3.090 -6.448 1.00 88.06 176 VAL A N 1
ATOM 1308 C CA . VAL A 1 176 ? 18.070 -3.409 -7.519 1.00 88.06 176 VAL A CA 1
ATOM 1309 C C . VAL A 1 176 ? 17.806 -2.476 -8.696 1.00 88.06 176 VAL A C 1
ATOM 1311 O O . VAL A 1 176 ? 16.671 -2.348 -9.160 1.00 88.06 176 VAL A O 1
ATOM 1314 N N . CYS A 1 177 ? 18.865 -1.833 -9.187 1.00 89.25 177 CYS A N 1
ATOM 1315 C CA . CYS A 1 177 ? 18.833 -1.018 -10.396 1.00 89.25 177 CYS A CA 1
ATOM 1316 C C . CYS A 1 177 ? 19.602 -1.733 -11.506 1.00 89.25 177 CYS A C 1
ATOM 1318 O O . CYS A 1 177 ? 20.748 -2.136 -11.308 1.00 89.25 177 CYS A O 1
ATOM 1320 N N . PHE A 1 178 ? 18.997 -1.862 -12.682 1.00 92.38 178 PHE A N 1
ATOM 1321 C CA . PHE A 1 178 ? 19.639 -2.480 -13.838 1.00 92.38 178 PHE A CA 1
ATOM 1322 C C . PHE A 1 178 ? 19.215 -1.788 -15.131 1.00 92.38 178 PHE A C 1
ATOM 1324 O O . PHE A 1 178 ? 18.225 -1.060 -15.184 1.00 92.38 178 PHE A O 1
ATOM 1331 N N . ARG A 1 179 ? 19.990 -2.002 -16.191 1.00 91.69 179 ARG A N 1
ATOM 1332 C CA . ARG A 1 179 ? 19.663 -1.534 -17.536 1.00 91.69 179 ARG A CA 1
ATOM 1333 C C . ARG A 1 179 ? 20.141 -2.540 -18.566 1.00 91.69 179 ARG A C 1
ATOM 1335 O O . ARG A 1 179 ? 21.179 -3.177 -18.390 1.00 91.69 179 ARG A O 1
ATOM 1342 N N . LEU A 1 180 ? 19.403 -2.647 -19.655 1.00 89.25 180 LEU A N 1
ATOM 1343 C CA . LEU A 1 180 ? 19.802 -3.391 -20.831 1.00 89.25 180 LEU A CA 1
ATOM 1344 C C . LEU A 1 180 ? 20.917 -2.640 -21.562 1.00 89.25 180 LEU A C 1
ATOM 1346 O O . LEU A 1 180 ? 20.800 -1.442 -21.835 1.00 89.25 180 LEU A O 1
ATOM 1350 N N . ARG A 1 181 ? 21.994 -3.355 -21.891 1.00 82.19 181 ARG A N 1
ATOM 1351 C CA 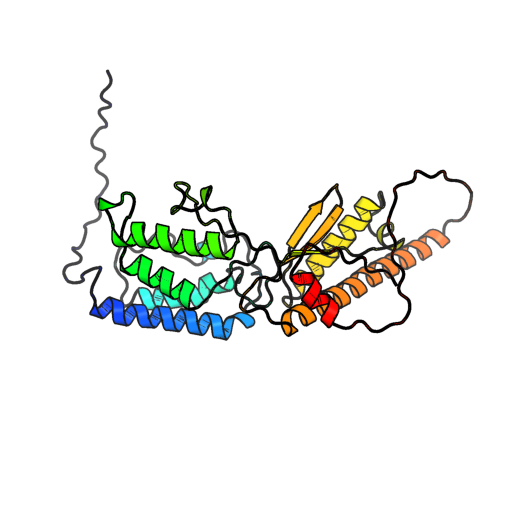. ARG A 1 181 ? 23.058 -2.859 -22.766 1.00 82.19 181 ARG A CA 1
ATOM 1352 C C . ARG A 1 181 ? 22.699 -3.223 -24.201 1.00 82.19 181 ARG A C 1
ATOM 1354 O O . ARG A 1 181 ? 22.721 -4.396 -24.552 1.00 82.19 181 ARG A O 1
ATOM 1361 N N . GLY A 1 182 ? 22.364 -2.229 -25.018 1.00 63.44 182 GLY A N 1
ATOM 1362 C CA . GLY A 1 182 ? 21.933 -2.473 -26.397 1.00 63.44 182 GLY A CA 1
ATOM 1363 C C . GLY A 1 182 ? 23.054 -2.750 -27.402 1.00 63.44 182 GLY A C 1
ATOM 1364 O O . GLY A 1 182 ? 22.758 -3.153 -28.521 1.00 63.44 182 GLY A O 1
ATOM 1365 N N . GLY A 1 183 ? 24.330 -2.539 -27.049 1.00 64.25 183 GLY A N 1
ATOM 1366 C CA . GLY A 1 183 ? 25.416 -2.556 -28.042 1.00 64.25 183 GLY A CA 1
ATOM 1367 C C . GLY A 1 183 ? 25.099 -1.640 -29.239 1.00 64.25 183 GLY A C 1
ATOM 1368 O O . GLY A 1 183 ? 24.340 -0.681 -29.099 1.00 64.25 183 GLY A O 1
ATOM 1369 N N . GLY A 1 184 ? 25.604 -1.966 -30.434 1.00 57.75 184 GLY A N 1
ATOM 1370 C CA . GLY A 1 184 ? 25.301 -1.215 -31.666 1.00 57.75 184 GLY A CA 1
ATOM 1371 C C . GLY A 1 184 ? 23.811 -1.163 -32.052 1.00 57.75 184 GLY A C 1
ATOM 1372 O O . GLY A 1 184 ? 23.420 -0.279 -32.807 1.00 57.75 184 GLY A O 1
ATOM 1373 N N . ALA A 1 185 ? 22.966 -2.041 -31.493 1.00 57.34 185 ALA A N 1
ATOM 1374 C CA . ALA A 1 185 ? 21.525 -2.070 -31.763 1.00 57.34 185 ALA A CA 1
ATOM 1375 C C . ALA A 1 185 ? 20.750 -0.925 -31.077 1.00 57.34 185 ALA A C 1
ATOM 1377 O O . ALA A 1 185 ? 19.653 -0.585 -31.511 1.00 57.34 185 ALA A O 1
ATOM 1378 N N . ALA A 1 186 ? 21.305 -0.296 -30.028 1.00 56.38 186 ALA A N 1
ATOM 1379 C CA . ALA A 1 186 ? 20.685 0.882 -29.409 1.00 56.38 186 ALA A CA 1
ATOM 1380 C C . ALA A 1 186 ? 20.772 2.110 -30.323 1.00 56.38 186 ALA A C 1
ATOM 1382 O O . ALA A 1 186 ? 19.767 2.784 -30.531 1.00 56.38 186 ALA A O 1
ATOM 1383 N N . ALA A 1 187 ? 21.952 2.373 -30.899 1.00 56.16 187 ALA A N 1
ATOM 1384 C CA . ALA A 1 187 ? 22.214 3.543 -31.744 1.00 56.16 187 ALA A CA 1
ATOM 1385 C C . ALA A 1 187 ? 21.311 3.608 -32.993 1.00 56.16 187 ALA A C 1
ATOM 1387 O O . ALA A 1 187 ? 21.028 4.684 -33.510 1.00 56.16 187 ALA A O 1
ATOM 1388 N N . GLN A 1 188 ? 20.815 2.456 -33.449 1.00 57.09 188 GLN A N 1
ATOM 1389 C CA . GLN A 1 188 ? 20.050 2.302 -34.690 1.00 57.09 188 GLN A CA 1
ATOM 1390 C C . GLN A 1 188 ? 18.532 2.507 -34.518 1.00 57.09 188 GLN A C 1
ATOM 1392 O O . GLN A 1 188 ? 17.825 2.680 -35.504 1.00 57.09 188 GLN A O 1
ATOM 1397 N N . LEU A 1 189 ? 18.014 2.501 -33.283 1.00 58.03 189 LEU A N 1
ATOM 1398 C CA . LEU A 1 189 ? 16.570 2.537 -32.996 1.00 58.03 189 LEU A CA 1
ATOM 1399 C C . LEU A 1 189 ? 15.942 3.936 -32.987 1.00 58.03 189 LEU A C 1
ATOM 1401 O O . LEU A 1 189 ? 14.724 4.056 -33.129 1.00 58.03 189 LEU A O 1
ATOM 1405 N N . VAL A 1 190 ? 16.737 4.968 -32.712 1.00 55.56 190 VAL A N 1
ATOM 1406 C CA . VAL A 1 190 ? 16.219 6.307 -32.369 1.00 55.56 190 VAL A CA 1
ATOM 1407 C C . VAL A 1 190 ? 16.934 7.412 -33.142 1.00 55.56 190 VAL A C 1
ATOM 1409 O O . VAL A 1 190 ? 16.369 8.486 -33.327 1.00 55.56 190 VAL A O 1
ATOM 1412 N N . GLY A 1 191 ? 18.156 7.154 -33.624 1.00 56.97 191 GLY A N 1
ATOM 1413 C CA . GLY A 1 191 ? 19.079 8.223 -33.994 1.00 56.97 191 GLY A CA 1
ATOM 1414 C C . GLY A 1 191 ? 19.502 9.044 -32.764 1.00 56.97 191 GLY A C 1
ATOM 1415 O O . GLY A 1 191 ? 18.831 9.053 -31.732 1.00 56.97 191 GLY A O 1
ATOM 1416 N N . GLY A 1 192 ? 20.646 9.719 -32.853 1.00 66.06 192 GLY A N 1
ATOM 1417 C CA . GLY A 1 192 ? 21.232 10.471 -31.738 1.00 66.06 192 GLY A CA 1
ATOM 1418 C C . GLY A 1 192 ? 22.395 9.747 -31.060 1.00 66.06 192 GLY A C 1
ATOM 1419 O O . GLY A 1 192 ? 22.861 8.707 -31.525 1.00 66.06 192 GLY A O 1
ATOM 1420 N N . ASP A 1 193 ? 22.908 10.334 -29.981 1.00 80.44 193 ASP A N 1
ATOM 1421 C CA . ASP A 1 193 ? 24.046 9.779 -29.252 1.00 80.44 193 ASP A CA 1
ATOM 1422 C C . ASP A 1 193 ? 23.703 8.439 -28.567 1.00 80.44 193 ASP A C 1
ATOM 1424 O O . ASP A 1 193 ? 22.541 8.116 -28.294 1.00 80.44 193 ASP A O 1
ATOM 1428 N N . GLU A 1 194 ? 24.737 7.650 -28.267 1.00 80.19 194 GLU A N 1
ATOM 1429 C CA . GLU A 1 194 ? 24.604 6.312 -27.677 1.00 80.19 194 GLU A CA 1
ATOM 1430 C C . GLU A 1 194 ? 23.797 6.310 -26.366 1.00 80.19 194 GLU A C 1
ATOM 1432 O O . GLU A 1 194 ? 23.051 5.363 -26.090 1.00 80.19 194 GLU A O 1
ATOM 1437 N N . LEU A 1 195 ? 23.901 7.371 -25.558 1.00 83.75 195 LEU A N 1
ATOM 1438 C CA . LEU A 1 195 ? 23.193 7.475 -24.288 1.00 83.75 195 LEU A CA 1
ATOM 1439 C C . LEU A 1 195 ? 21.693 7.684 -24.515 1.00 83.75 195 LEU A C 1
ATOM 1441 O O . LEU A 1 195 ? 20.889 6.992 -23.883 1.00 83.75 195 LEU A O 1
ATOM 1445 N N . THR A 1 196 ? 21.309 8.573 -25.432 1.00 86.31 196 THR A N 1
ATOM 1446 C CA . THR A 1 196 ? 19.908 8.812 -25.811 1.00 86.31 196 THR A CA 1
ATOM 1447 C C . THR A 1 196 ? 19.254 7.534 -26.335 1.00 86.31 196 THR A C 1
ATOM 1449 O O . THR A 1 196 ? 18.201 7.118 -25.838 1.00 86.31 196 THR A O 1
ATOM 1452 N N . ALA A 1 197 ? 19.927 6.852 -27.259 1.00 83.19 197 ALA A N 1
ATOM 1453 C CA . ALA A 1 197 ? 19.466 5.599 -27.844 1.00 83.19 197 ALA A CA 1
ATOM 1454 C C . ALA A 1 197 ? 19.313 4.485 -26.787 1.00 83.19 197 ALA A C 1
ATOM 1456 O O . ALA A 1 197 ? 18.298 3.787 -26.717 1.00 83.19 197 ALA A O 1
ATOM 1457 N N . SER A 1 198 ? 20.299 4.351 -25.898 1.00 86.94 198 SER A N 1
ATOM 1458 C CA . SER A 1 198 ? 20.274 3.371 -24.809 1.00 86.94 198 SER A CA 1
ATOM 1459 C C . SER A 1 198 ? 19.205 3.682 -23.756 1.00 86.94 198 SER A C 1
ATOM 1461 O O . SER A 1 198 ? 18.622 2.768 -23.167 1.00 86.94 198 SER A O 1
ATOM 1463 N N . ASN A 1 199 ? 18.918 4.957 -23.500 1.00 91.44 199 ASN A N 1
ATOM 1464 C CA . ASN A 1 199 ? 17.858 5.359 -22.581 1.00 91.44 199 ASN A CA 1
ATOM 1465 C C . ASN A 1 199 ? 16.476 5.002 -23.123 1.00 91.44 199 ASN A C 1
ATOM 1467 O O . ASN A 1 199 ? 15.652 4.463 -22.388 1.00 91.44 199 ASN A O 1
ATOM 1471 N N . GLU A 1 200 ? 16.237 5.254 -24.405 1.00 90.06 200 GLU A N 1
ATOM 1472 C CA . GLU A 1 200 ? 14.977 4.914 -25.060 1.00 90.06 200 GLU A CA 1
ATOM 1473 C C . GLU A 1 200 ? 14.755 3.398 -25.143 1.00 90.06 200 GLU A C 1
ATOM 1475 O O . GLU A 1 200 ? 13.669 2.914 -24.828 1.00 90.06 200 GLU A O 1
ATOM 1480 N N . LEU A 1 201 ? 15.806 2.623 -25.435 1.00 90.25 201 LEU A N 1
ATOM 1481 C CA . LEU A 1 201 ? 15.759 1.159 -25.360 1.00 90.25 201 LEU A CA 1
ATOM 1482 C C . LEU A 1 201 ? 15.263 0.674 -23.985 1.00 90.25 201 LEU A C 1
ATOM 1484 O O . LEU A 1 201 ? 14.435 -0.231 -23.890 1.00 90.25 201 LEU A O 1
ATOM 1488 N N . ASN A 1 202 ? 15.761 1.287 -22.910 1.00 93.00 202 ASN A N 1
ATOM 1489 C CA . ASN A 1 202 ? 15.382 0.924 -21.548 1.00 93.00 202 ASN A CA 1
ATOM 1490 C C . ASN A 1 202 ? 13.986 1.434 -21.150 1.00 93.00 202 ASN A C 1
ATOM 1492 O O . ASN A 1 202 ? 13.317 0.761 -20.365 1.00 93.00 202 ASN A O 1
ATOM 1496 N N . ARG A 1 203 ? 13.508 2.557 -21.711 1.00 94.50 203 ARG A N 1
ATOM 1497 C CA . ARG A 1 203 ? 12.102 2.986 -21.573 1.00 94.50 203 ARG A CA 1
ATOM 1498 C C . ARG A 1 203 ? 11.155 1.953 -22.172 1.00 94.50 203 ARG A C 1
ATOM 1500 O O . ARG A 1 203 ? 10.269 1.471 -21.472 1.00 94.50 203 ARG A O 1
ATOM 1507 N N . ARG A 1 204 ? 11.417 1.532 -23.412 1.00 93.06 204 ARG A N 1
ATOM 1508 C CA . ARG A 1 204 ? 10.625 0.501 -24.102 1.00 93.06 204 ARG A CA 1
ATOM 1509 C C . ARG A 1 204 ? 10.639 -0.829 -23.362 1.00 93.06 204 ARG A C 1
ATOM 1511 O O . ARG A 1 204 ? 9.601 -1.470 -23.243 1.00 93.06 204 ARG A O 1
ATOM 1518 N N . LEU A 1 205 ? 11.794 -1.233 -22.823 1.00 94.44 205 LEU A N 1
ATOM 1519 C CA . LEU A 1 205 ? 11.879 -2.430 -21.986 1.00 94.44 205 LEU A CA 1
ATOM 1520 C C . LEU A 1 205 ? 10.978 -2.319 -20.752 1.00 94.44 205 LEU A C 1
ATOM 1522 O O . LEU A 1 205 ? 10.240 -3.258 -20.459 1.00 94.44 205 LEU A O 1
ATOM 1526 N N . LEU A 1 206 ? 11.022 -1.195 -20.031 1.00 96.12 206 LEU A N 1
ATOM 1527 C CA . LEU A 1 206 ? 10.182 -1.006 -18.850 1.00 96.12 206 LEU A CA 1
ATOM 1528 C C . LEU A 1 206 ? 8.692 -1.044 -19.203 1.00 96.12 206 LEU A C 1
ATOM 1530 O O . LEU A 1 206 ? 7.915 -1.706 -18.516 1.00 96.12 206 LEU A O 1
ATOM 1534 N N . GLU A 1 207 ? 8.298 -0.353 -20.272 1.00 95.00 207 GLU A N 1
ATOM 1535 C CA . GLU A 1 207 ? 6.921 -0.348 -20.765 1.00 95.00 207 GLU A CA 1
ATOM 1536 C C . GLU A 1 207 ? 6.458 -1.758 -21.135 1.00 95.00 207 GLU A C 1
ATOM 1538 O O . GLU A 1 207 ? 5.394 -2.181 -20.686 1.00 95.00 207 GLU A O 1
ATOM 1543 N N . ALA A 1 208 ? 7.281 -2.516 -21.864 1.00 94.62 208 ALA A N 1
ATOM 1544 C CA . ALA A 1 208 ? 6.985 -3.890 -22.255 1.00 94.62 208 ALA A CA 1
ATOM 1545 C C . ALA A 1 208 ? 6.855 -4.827 -21.045 1.00 94.62 208 ALA A C 1
ATOM 1547 O O . ALA A 1 208 ? 5.909 -5.611 -20.972 1.00 94.62 208 ALA A O 1
ATOM 1548 N N . VAL A 1 209 ? 7.754 -4.721 -20.057 1.00 95.69 209 VAL A N 1
ATOM 1549 C CA . VAL A 1 209 ? 7.670 -5.485 -18.799 1.00 95.69 209 VAL A CA 1
ATOM 1550 C C . VAL A 1 209 ? 6.366 -5.169 -18.070 1.00 95.69 209 VAL A C 1
ATOM 1552 O O . VAL A 1 209 ? 5.609 -6.086 -17.748 1.00 95.69 209 VAL A O 1
ATOM 1555 N N . ASN A 1 210 ? 6.061 -3.885 -17.876 1.00 96.12 210 ASN A N 1
ATOM 1556 C CA . ASN A 1 210 ? 4.860 -3.443 -17.170 1.00 96.12 210 ASN A CA 1
ATOM 1557 C C . ASN A 1 210 ? 3.567 -3.804 -17.921 1.00 96.12 210 ASN A C 1
ATOM 1559 O O . ASN A 1 210 ? 2.545 -4.058 -17.284 1.00 96.12 210 ASN A O 1
ATOM 1563 N N . ALA A 1 211 ? 3.596 -3.847 -19.256 1.00 93.25 211 ALA A N 1
ATOM 1564 C CA . ALA A 1 211 ? 2.459 -4.238 -20.088 1.00 93.25 211 ALA A CA 1
ATOM 1565 C C . ALA A 1 211 ? 2.098 -5.726 -19.955 1.00 93.25 211 ALA A C 1
ATOM 1567 O O . ALA A 1 211 ? 0.956 -6.095 -20.215 1.00 93.25 211 ALA A O 1
ATOM 1568 N N . THR A 1 212 ? 3.024 -6.581 -19.502 1.00 93.00 212 THR A N 1
ATOM 1569 C CA . THR A 1 212 ? 2.722 -8.007 -19.288 1.00 93.00 212 THR A CA 1
ATOM 1570 C C . THR A 1 212 ? 1.733 -8.259 -18.149 1.00 93.00 212 THR A C 1
ATOM 1572 O O . THR A 1 212 ? 1.160 -9.342 -18.078 1.00 93.00 212 THR A O 1
ATOM 1575 N N . GLY A 1 213 ? 1.596 -7.322 -17.202 1.00 90.19 213 GLY A N 1
ATOM 1576 C CA . GLY A 1 213 ? 0.838 -7.519 -15.960 1.00 90.19 213 GLY A CA 1
ATOM 1577 C C . GLY A 1 213 ? 1.453 -8.537 -14.986 1.00 90.19 213 GLY A C 1
ATOM 1578 O O . GLY A 1 213 ? 0.928 -8.733 -13.890 1.00 90.19 213 GLY A O 1
ATOM 1579 N N . ARG A 1 214 ? 2.575 -9.174 -15.350 1.00 91.62 214 ARG A N 1
ATOM 1580 C CA . ARG A 1 214 ? 3.245 -10.218 -14.555 1.00 91.62 214 ARG A CA 1
ATOM 1581 C C . ARG A 1 214 ? 4.328 -9.671 -13.631 1.00 91.62 214 ARG A C 1
ATOM 1583 O O . ARG A 1 214 ? 4.691 -10.323 -12.658 1.00 91.62 214 ARG A O 1
ATOM 1590 N N . ALA A 1 215 ? 4.816 -8.469 -13.913 1.00 93.56 215 ALA A N 1
ATOM 1591 C CA . ALA A 1 215 ? 5.683 -7.700 -13.036 1.00 93.56 215 ALA A CA 1
ATOM 1592 C C . ALA A 1 215 ? 5.411 -6.210 -13.247 1.00 93.56 215 ALA A C 1
ATOM 1594 O O . ALA A 1 215 ? 5.142 -5.777 -14.368 1.00 93.56 215 ALA A O 1
ATOM 1595 N N . TYR A 1 216 ? 5.505 -5.428 -12.176 1.00 95.25 216 TYR A N 1
ATOM 1596 C CA . TYR A 1 216 ? 5.432 -3.974 -12.249 1.00 95.25 216 TYR A CA 1
ATOM 1597 C C . TYR A 1 216 ? 6.684 -3.350 -11.637 1.00 95.25 216 TYR A C 1
ATOM 1599 O O . TYR A 1 216 ? 6.971 -3.584 -10.468 1.00 95.25 216 TYR A O 1
ATOM 1607 N N . MET A 1 217 ? 7.430 -2.571 -12.416 1.00 95.25 217 MET A N 1
ATOM 1608 C CA . MET A 1 217 ? 8.687 -1.922 -12.030 1.00 95.25 217 MET A CA 1
ATOM 1609 C C . MET A 1 217 ? 8.622 -0.416 -12.307 1.00 95.25 217 MET A C 1
ATOM 1611 O O . MET A 1 217 ? 7.776 0.056 -13.072 1.00 95.25 217 MET A O 1
ATOM 1615 N N . SER A 1 218 ? 9.534 0.349 -11.705 1.00 93.94 218 SER A N 1
ATOM 1616 C CA . SER A 1 218 ? 9.685 1.786 -11.974 1.00 93.94 218 SER A CA 1
ATOM 1617 C C . SER A 1 218 ? 11.036 2.102 -12.620 1.00 93.94 218 SER A C 1
ATOM 1619 O O . SER A 1 218 ? 11.831 1.207 -12.905 1.00 93.94 218 SER A O 1
ATOM 1621 N N . SER A 1 219 ? 11.311 3.384 -12.858 1.00 94.06 219 SER A N 1
ATOM 1622 C CA . SER A 1 219 ? 12.593 3.863 -13.380 1.00 94.06 219 SER A CA 1
ATOM 1623 C C . SER A 1 219 ? 13.224 4.945 -12.513 1.00 94.06 219 SER A C 1
ATOM 1625 O O . SER A 1 219 ? 12.574 5.556 -11.662 1.00 94.06 219 SER A O 1
ATOM 1627 N N . ALA A 1 220 ? 14.497 5.227 -12.773 1.00 91.69 220 ALA A N 1
ATOM 1628 C CA . ALA A 1 220 ? 15.153 6.476 -12.399 1.00 91.69 220 ALA A CA 1
ATOM 1629 C C . ALA A 1 220 ? 16.110 6.927 -13.507 1.00 91.69 220 ALA A C 1
ATOM 1631 O O . ALA A 1 220 ? 16.482 6.138 -14.376 1.00 91.69 220 ALA A O 1
ATOM 1632 N N . VAL A 1 221 ? 16.517 8.196 -13.449 1.00 90.94 221 VAL A N 1
ATOM 1633 C CA . VAL A 1 221 ? 17.605 8.734 -14.268 1.00 90.94 221 VAL A CA 1
ATOM 1634 C C . VAL A 1 221 ? 18.766 9.090 -13.345 1.00 90.94 221 VAL A C 1
ATOM 1636 O O . VAL A 1 221 ? 18.602 9.907 -12.4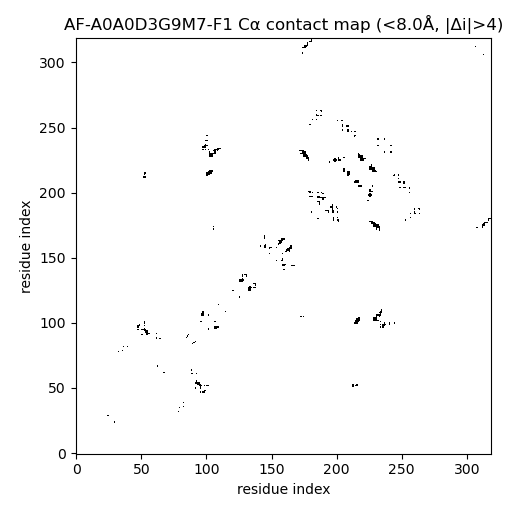43 1.00 90.94 221 VAL A O 1
ATOM 1639 N N . VAL A 1 222 ? 19.927 8.470 -13.552 1.00 85.50 222 VAL A N 1
ATOM 1640 C CA . VAL A 1 222 ? 21.136 8.670 -12.736 1.00 85.50 222 VAL A CA 1
ATOM 1641 C C . VAL A 1 222 ? 22.267 9.116 -13.652 1.00 85.50 222 VAL A C 1
ATOM 1643 O O . VAL A 1 222 ? 22.666 8.368 -14.537 1.00 85.50 222 VAL A O 1
ATOM 1646 N N . GLY A 1 223 ? 22.759 10.348 -13.490 1.00 86.88 223 GLY A N 1
ATOM 1647 C CA . GLY A 1 223 ? 23.797 10.893 -14.378 1.00 86.88 223 GLY A CA 1
ATOM 1648 C C . GLY A 1 223 ? 23.387 10.875 -15.858 1.00 86.88 223 GLY A C 1
ATOM 1649 O O . GLY A 1 223 ? 24.177 10.496 -16.712 1.00 86.88 223 GLY A O 1
ATOM 1650 N N . GLY A 1 224 ? 22.116 11.173 -16.152 1.00 88.69 224 GLY A N 1
ATOM 1651 C CA . GLY A 1 224 ? 21.557 11.100 -17.507 1.00 88.69 224 GLY A CA 1
ATOM 1652 C C . GLY A 1 224 ? 21.228 9.685 -18.000 1.00 88.69 224 GLY A C 1
ATOM 1653 O O . GLY A 1 224 ? 20.651 9.545 -19.072 1.00 88.69 224 GLY A O 1
ATOM 1654 N N . MET A 1 225 ? 21.528 8.632 -17.234 1.00 88.19 225 MET A N 1
ATOM 1655 C CA . MET A 1 225 ? 21.249 7.241 -17.600 1.00 88.19 225 MET A CA 1
ATOM 1656 C C . MET A 1 225 ? 19.897 6.766 -17.079 1.00 88.19 225 MET A C 1
ATOM 1658 O O . MET A 1 225 ? 19.663 6.768 -15.872 1.00 88.19 225 MET A O 1
ATOM 1662 N N . TYR A 1 226 ? 19.040 6.285 -17.972 1.00 92.50 226 TYR A N 1
ATOM 1663 C CA . TYR A 1 226 ? 17.775 5.653 -17.616 1.00 92.50 226 TYR A CA 1
ATOM 1664 C C . TYR A 1 226 ? 18.010 4.215 -17.130 1.00 92.50 226 TYR A C 1
ATOM 1666 O O . TYR A 1 226 ? 18.613 3.400 -17.835 1.00 92.50 226 TYR A O 1
ATOM 1674 N N . VAL A 1 227 ? 17.530 3.905 -15.926 1.00 92.31 227 VAL A N 1
ATOM 1675 C CA . VAL A 1 227 ? 17.647 2.585 -15.289 1.00 92.31 227 VAL A CA 1
ATOM 1676 C C . VAL A 1 227 ? 16.285 2.080 -14.832 1.00 92.31 227 VAL A C 1
ATOM 1678 O O . VAL A 1 227 ? 15.455 2.857 -14.354 1.00 92.31 227 VAL A O 1
ATOM 1681 N N . LEU A 1 228 ? 16.076 0.770 -14.944 1.00 95.31 228 LEU A N 1
ATOM 1682 C CA . LEU A 1 228 ? 14.939 0.076 -14.357 1.00 95.31 228 LEU A CA 1
ATOM 1683 C C . LEU A 1 228 ? 15.221 -0.168 -12.875 1.00 95.31 228 LEU A C 1
ATOM 1685 O O . LEU A 1 228 ? 16.344 -0.490 -12.482 1.00 95.31 228 LEU A O 1
ATOM 1689 N N . ARG A 1 229 ? 14.185 -0.008 -12.059 1.00 93.75 229 ARG A N 1
ATOM 1690 C CA . ARG A 1 229 ? 14.197 -0.146 -10.606 1.00 93.75 229 ARG A CA 1
ATOM 1691 C C . ARG A 1 229 ? 13.258 -1.270 -10.198 1.00 93.75 229 ARG A C 1
ATOM 1693 O O . ARG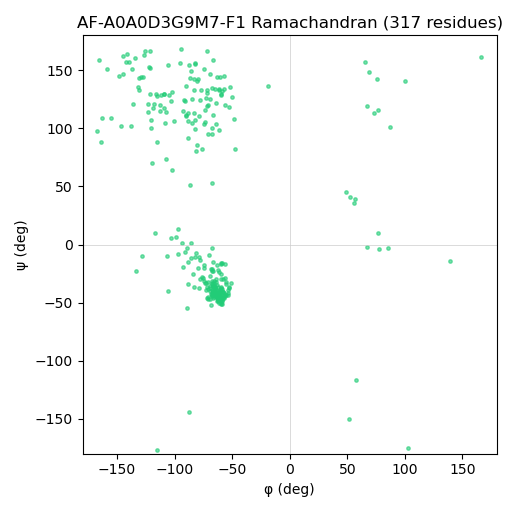 A 1 229 ? 12.061 -1.203 -10.468 1.00 93.75 229 ARG A O 1
ATOM 1700 N N . CYS A 1 230 ? 13.814 -2.263 -9.516 1.00 91.12 230 CYS A N 1
ATOM 1701 C CA . CYS A 1 230 ? 13.090 -3.402 -8.971 1.00 91.12 230 CYS A CA 1
ATOM 1702 C C . CYS A 1 230 ? 13.277 -3.442 -7.451 1.00 91.12 230 CYS A C 1
ATOM 1704 O O . CYS A 1 230 ? 14.371 -3.726 -6.956 1.00 91.12 230 CYS A O 1
ATOM 1706 N N . ALA A 1 231 ? 12.221 -3.100 -6.718 1.00 87.62 231 ALA A N 1
ATOM 1707 C CA . ALA A 1 231 ? 12.177 -3.139 -5.265 1.00 87.62 231 ALA A CA 1
ATOM 1708 C C . ALA A 1 231 ? 11.619 -4.487 -4.788 1.00 87.62 231 ALA A C 1
ATOM 1710 O O . ALA A 1 231 ? 10.452 -4.798 -5.015 1.00 87.62 231 ALA A O 1
ATOM 1711 N N . VAL A 1 232 ? 12.446 -5.278 -4.106 1.00 83.38 232 VAL A N 1
ATOM 1712 C CA . VAL A 1 232 ? 12.094 -6.592 -3.553 1.00 83.38 232 VAL A CA 1
ATOM 1713 C C . VAL A 1 232 ? 11.981 -6.466 -2.036 1.00 83.38 232 VAL A C 1
ATOM 1715 O O . VAL A 1 232 ? 12.877 -6.867 -1.302 1.00 83.38 232 VAL A O 1
ATOM 1718 N N . GLY A 1 233 ? 10.904 -5.841 -1.565 1.00 76.38 233 GLY A N 1
ATOM 1719 C CA . GLY A 1 233 ? 10.691 -5.600 -0.134 1.00 76.3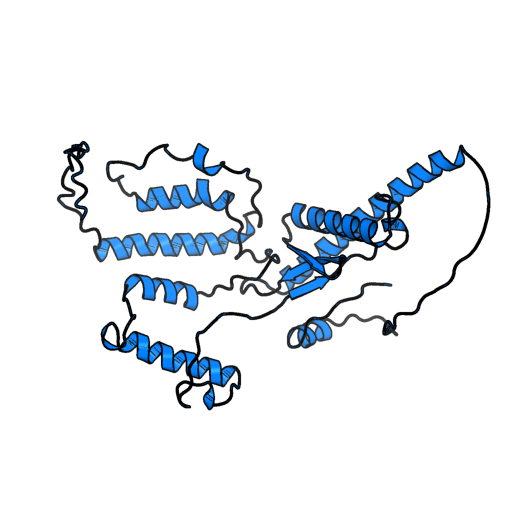8 233 GLY A CA 1
ATOM 1720 C C . GLY A 1 233 ? 9.337 -6.052 0.402 1.00 76.38 233 GLY A C 1
ATOM 1721 O O . GLY A 1 233 ? 9.155 -6.046 1.611 1.00 76.38 233 GLY A O 1
ATOM 1722 N N . ASN A 1 234 ? 8.385 -6.431 -0.454 1.00 81.69 234 ASN A N 1
ATOM 1723 C CA . ASN A 1 234 ? 7.028 -6.769 -0.031 1.00 81.69 234 ASN A CA 1
ATOM 1724 C C . ASN A 1 234 ? 7.006 -8.119 0.714 1.00 81.69 234 ASN A C 1
ATOM 1726 O O . ASN A 1 234 ? 7.567 -9.106 0.245 1.00 81.69 234 ASN A O 1
ATOM 1730 N N . SER A 1 235 ? 6.330 -8.160 1.865 1.00 83.06 235 SER A N 1
ATOM 1731 C CA . SER A 1 235 ? 6.200 -9.338 2.731 1.00 83.06 235 SER A CA 1
ATOM 1732 C C . SER A 1 235 ? 5.481 -10.524 2.076 1.00 83.06 235 SER A C 1
ATOM 1734 O O . SER A 1 235 ? 5.674 -11.655 2.513 1.00 83.06 235 SER A O 1
ATOM 1736 N N . LEU A 1 236 ? 4.679 -10.284 1.033 1.00 86.19 236 LEU A N 1
ATOM 1737 C CA . LEU A 1 236 ? 4.019 -11.325 0.234 1.00 86.19 236 LEU A CA 1
ATOM 1738 C C . LEU A 1 236 ? 4.853 -11.775 -0.979 1.00 86.19 236 LEU A C 1
ATOM 1740 O O . LEU A 1 236 ? 4.485 -12.715 -1.686 1.00 86.19 236 LEU A O 1
ATOM 1744 N N . THR A 1 237 ? 5.978 -11.113 -1.257 1.00 88.62 237 THR A N 1
ATOM 1745 C CA . THR A 1 237 ? 6.892 -11.520 -2.324 1.00 88.62 237 THR A CA 1
ATOM 1746 C C . THR A 1 237 ? 7.727 -12.717 -1.865 1.00 88.62 237 THR A C 1
ATOM 1748 O O . THR A 1 237 ? 8.327 -12.722 -0.797 1.00 88.62 237 THR A O 1
ATOM 1751 N N . GLU A 1 238 ? 7.810 -13.729 -2.725 1.00 89.62 238 GLU A N 1
ATOM 1752 C CA . GLU A 1 238 ? 8.546 -14.970 -2.509 1.00 89.62 238 GLU A CA 1
ATOM 1753 C C . GLU A 1 238 ? 9.578 -15.119 -3.627 1.00 89.62 238 GLU A C 1
ATOM 1755 O O . GLU A 1 238 ? 9.481 -14.476 -4.677 1.00 89.62 238 GLU A O 1
ATOM 1760 N N . GLU A 1 239 ? 10.532 -16.032 -3.455 1.00 89.75 239 GLU A N 1
ATOM 1761 C CA . GLU A 1 239 ? 11.579 -16.295 -4.445 1.00 89.75 239 GLU A CA 1
ATOM 1762 C C . GLU A 1 239 ? 11.014 -16.606 -5.844 1.00 89.75 239 GLU A C 1
ATOM 1764 O O . GLU A 1 239 ? 11.536 -16.122 -6.850 1.00 89.75 239 GLU A O 1
ATOM 1769 N N . ARG A 1 240 ? 9.904 -17.355 -5.920 1.00 92.81 240 ARG A N 1
ATOM 1770 C CA . ARG A 1 240 ? 9.218 -17.652 -7.188 1.00 92.81 240 ARG A CA 1
ATOM 1771 C C . ARG A 1 240 ? 8.772 -16.389 -7.931 1.00 92.81 240 ARG A C 1
ATOM 1773 O O . ARG A 1 240 ? 8.919 -16.333 -9.148 1.00 92.81 240 ARG A O 1
ATOM 1780 N N . HIS A 1 241 ? 8.304 -15.366 -7.210 1.00 94.00 241 HIS A N 1
ATOM 1781 C CA . HIS A 1 241 ? 7.845 -14.102 -7.790 1.00 94.00 241 HIS A CA 1
ATOM 1782 C C . HIS A 1 241 ? 9.028 -13.310 -8.360 1.00 94.00 241 HIS A C 1
ATOM 1784 O O . HIS A 1 241 ? 8.941 -12.761 -9.455 1.00 94.00 241 HIS A O 1
ATOM 1790 N N . VAL A 1 242 ? 10.170 -13.314 -7.663 1.00 92.81 242 VAL A N 1
ATOM 1791 C CA . VAL A 1 242 ? 11.406 -12.671 -8.142 1.00 92.81 242 VAL A CA 1
ATOM 1792 C C . VAL A 1 242 ? 11.936 -13.370 -9.397 1.00 92.81 242 VAL A C 1
ATOM 1794 O O . VAL A 1 242 ? 12.320 -12.711 -10.363 1.00 92.81 242 VAL A O 1
ATOM 1797 N N . ARG A 1 243 ? 11.919 -14.709 -9.420 1.00 92.75 243 ARG A N 1
ATOM 1798 C CA . ARG A 1 243 ? 12.326 -15.503 -10.592 1.00 92.75 243 ARG A CA 1
ATOM 1799 C C . ARG A 1 243 ? 11.414 -15.276 -11.790 1.00 92.75 243 ARG A C 1
ATOM 1801 O O . ARG A 1 243 ? 11.909 -15.138 -12.906 1.00 92.75 243 ARG A O 1
ATOM 1808 N N . GLU A 1 244 ? 10.104 -15.220 -11.566 1.00 94.12 244 GLU A N 1
ATOM 1809 C CA . GLU A 1 244 ? 9.132 -14.911 -12.613 1.00 94.12 244 GLU A CA 1
ATOM 1810 C C . GLU A 1 244 ? 9.361 -13.506 -13.179 1.00 94.12 244 GLU A C 1
ATOM 1812 O O . GLU A 1 244 ? 9.482 -13.354 -14.394 1.00 94.12 244 GLU A O 1
ATOM 1817 N N . ALA A 1 245 ? 9.506 -12.494 -12.317 1.00 94.19 245 ALA A N 1
ATOM 1818 C CA . ALA A 1 245 ? 9.796 -11.127 -12.741 1.00 94.19 245 ALA A CA 1
ATOM 1819 C C . ALA A 1 245 ? 11.093 -11.049 -13.561 1.00 94.19 245 ALA A C 1
ATOM 1821 O O . ALA A 1 245 ? 11.135 -10.383 -14.596 1.00 94.19 245 ALA A O 1
ATOM 1822 N N . TRP A 1 246 ? 12.134 -11.778 -13.150 1.00 95.50 246 TRP A N 1
ATOM 1823 C CA . TRP A 1 246 ? 13.383 -11.861 -13.902 1.00 95.50 246 TRP A CA 1
ATOM 1824 C C . TRP A 1 246 ? 13.205 -12.524 -15.273 1.00 95.50 246 TRP A C 1
ATOM 1826 O O . TRP A 1 246 ? 13.693 -12.007 -16.277 1.00 95.50 246 TRP A O 1
ATOM 1836 N N . SER A 1 247 ? 12.449 -13.622 -15.343 1.00 95.06 247 SER A N 1
ATOM 1837 C CA . SER A 1 247 ? 12.123 -14.293 -16.605 1.00 95.06 247 SER A CA 1
ATOM 1838 C C . SER A 1 247 ? 11.352 -13.375 -17.562 1.00 95.06 247 SER A C 1
ATOM 1840 O O . SER A 1 247 ? 11.664 -13.331 -18.753 1.00 95.06 247 SER A O 1
ATOM 1842 N N . VAL A 1 248 ? 10.404 -12.581 -17.046 1.00 95.94 248 VAL A N 1
ATOM 1843 C CA . VAL A 1 248 ? 9.678 -11.565 -17.827 1.00 95.94 248 VAL A CA 1
ATOM 1844 C C . VAL A 1 248 ? 10.641 -10.517 -18.382 1.00 95.94 248 VAL A C 1
ATOM 1846 O O . VAL A 1 248 ? 10.601 -10.239 -19.579 1.00 95.94 248 VAL A O 1
ATOM 1849 N N . VAL A 1 249 ? 11.542 -9.977 -17.555 1.00 95.38 249 VAL A N 1
ATOM 1850 C CA . VAL A 1 249 ? 12.561 -9.011 -18.000 1.00 95.38 249 VAL A CA 1
ATOM 1851 C C . VAL A 1 249 ? 13.424 -9.596 -19.117 1.00 95.38 249 VAL A C 1
ATOM 1853 O O . VAL A 1 249 ? 13.627 -8.933 -20.130 1.00 95.38 249 VAL A O 1
ATOM 1856 N N . GLN A 1 250 ? 13.901 -10.835 -18.972 1.00 93.50 250 GLN A N 1
ATOM 1857 C CA . GLN A 1 250 ? 14.720 -11.498 -19.991 1.00 93.50 250 GLN A CA 1
ATOM 1858 C C . GLN A 1 250 ? 13.956 -11.698 -21.306 1.00 93.50 250 GLN A C 1
ATOM 1860 O O . GLN A 1 250 ? 14.485 -11.389 -22.374 1.00 93.50 250 GLN A O 1
ATOM 1865 N N . GLY A 1 251 ? 12.706 -12.165 -21.232 1.00 92.62 251 GLY A N 1
ATOM 1866 C CA . GLY A 1 251 ? 11.856 -12.360 -22.406 1.00 92.62 251 GLY A CA 1
ATOM 1867 C C . GLY A 1 251 ? 11.572 -11.051 -23.148 1.00 92.62 251 GLY A C 1
ATOM 1868 O O . GLY A 1 251 ? 11.742 -10.984 -24.365 1.00 92.62 251 GLY A O 1
ATOM 1869 N N . GLN A 1 252 ? 11.212 -9.988 -22.420 1.00 94.94 252 GLN A N 1
ATOM 1870 C CA . GLN A 1 252 ? 10.955 -8.675 -23.022 1.00 94.94 252 GLN A CA 1
ATOM 1871 C C . GLN A 1 252 ? 12.238 -8.019 -23.547 1.00 94.94 252 GLN A C 1
ATOM 1873 O O . GLN A 1 252 ? 12.216 -7.403 -24.608 1.00 94.94 252 GLN A O 1
ATOM 1878 N N . ALA A 1 253 ? 13.379 -8.201 -22.876 1.00 91.06 253 ALA A N 1
ATOM 1879 C CA . ALA A 1 253 ? 14.665 -7.715 -23.371 1.00 91.06 253 ALA A CA 1
ATOM 1880 C C . ALA A 1 253 ? 15.046 -8.368 -24.706 1.00 91.06 253 ALA A C 1
ATOM 1882 O O . ALA A 1 253 ? 15.454 -7.666 -25.629 1.00 91.06 253 ALA A O 1
ATOM 1883 N N . ALA A 1 254 ? 14.864 -9.686 -24.838 1.00 89.19 254 ALA A N 1
ATOM 1884 C CA . ALA A 1 254 ? 15.102 -10.387 -26.096 1.00 89.19 254 ALA A CA 1
ATOM 1885 C C . ALA A 1 254 ? 14.184 -9.871 -27.220 1.00 89.19 254 ALA A C 1
ATOM 1887 O O . ALA A 1 254 ? 14.659 -9.607 -28.323 1.00 89.19 254 ALA A O 1
ATOM 1888 N N . ALA A 1 255 ? 12.896 -9.656 -26.931 1.00 88.12 255 ALA A N 1
ATOM 1889 C CA . ALA A 1 255 ? 11.934 -9.132 -27.902 1.00 88.12 255 ALA A CA 1
ATOM 1890 C C . ALA A 1 255 ? 12.266 -7.698 -28.357 1.00 88.12 255 ALA A C 1
ATOM 1892 O O . ALA A 1 255 ? 12.241 -7.403 -29.552 1.00 88.12 255 ALA A O 1
ATOM 1893 N N . VAL A 1 256 ? 12.626 -6.817 -27.420 1.00 87.19 256 VAL A N 1
ATOM 1894 C CA . VAL A 1 256 ? 13.008 -5.425 -27.710 1.00 87.19 256 VAL A CA 1
ATOM 1895 C C . VAL A 1 256 ? 14.316 -5.355 -28.513 1.00 87.19 256 VAL A C 1
ATOM 1897 O O . VAL A 1 256 ? 14.447 -4.512 -29.396 1.00 87.19 256 VAL A O 1
ATOM 1900 N N . LEU A 1 257 ? 15.278 -6.253 -28.269 1.00 84.44 257 LEU A N 1
ATOM 1901 C CA . LEU A 1 257 ? 16.501 -6.340 -29.080 1.00 84.44 257 LEU A CA 1
ATOM 1902 C C . LEU A 1 257 ? 16.245 -6.919 -30.478 1.00 84.44 257 LEU A C 1
ATOM 1904 O O . LEU A 1 257 ? 16.865 -6.477 -31.443 1.00 84.44 257 LEU A O 1
ATOM 1908 N N . ALA A 1 258 ? 15.337 -7.887 -30.610 1.00 80.94 258 ALA A N 1
ATOM 1909 C CA . ALA A 1 258 ? 14.998 -8.478 -31.903 1.00 80.94 258 ALA A CA 1
ATOM 1910 C C . ALA A 1 258 ? 14.286 -7.475 -32.826 1.00 80.94 258 ALA A C 1
ATOM 1912 O O . ALA A 1 258 ? 14.614 -7.387 -34.008 1.00 80.94 258 ALA A O 1
ATOM 1913 N N . THR A 1 259 ? 13.359 -6.671 -32.291 1.00 74.75 259 THR A N 1
ATOM 1914 C CA . THR A 1 259 ? 12.710 -5.596 -33.062 1.00 74.75 259 THR A CA 1
ATOM 1915 C C . THR A 1 259 ? 13.696 -4.496 -33.458 1.00 74.75 259 THR A C 1
ATOM 1917 O O . THR A 1 259 ? 13.591 -3.959 -34.559 1.00 74.75 259 THR A O 1
ATOM 1920 N N . ALA A 1 260 ? 14.701 -4.222 -32.619 1.00 65.69 260 ALA A N 1
ATOM 1921 C CA . ALA A 1 260 ? 15.816 -3.337 -32.955 1.00 65.69 260 ALA A CA 1
ATOM 1922 C C . ALA A 1 260 ? 16.644 -3.855 -34.142 1.00 65.69 260 ALA A C 1
ATOM 1924 O O . ALA A 1 260 ? 16.936 -3.099 -35.066 1.00 65.69 260 ALA A O 1
ATOM 1925 N N . GLY A 1 261 ? 16.981 -5.150 -34.141 1.00 61.47 261 GLY A N 1
ATOM 1926 C CA . GLY A 1 261 ? 17.739 -5.787 -35.220 1.00 61.47 261 GLY A CA 1
ATOM 1927 C C . GLY A 1 261 ? 16.976 -5.841 -36.547 1.00 61.47 261 GLY A C 1
ATOM 1928 O O . GLY A 1 261 ? 17.532 -5.508 -37.589 1.00 61.47 261 GLY A O 1
ATOM 1929 N N . ALA A 1 262 ? 15.682 -6.176 -36.518 1.00 58.94 262 ALA A N 1
ATOM 1930 C CA . ALA A 1 262 ? 14.851 -6.240 -37.725 1.00 58.94 262 ALA A CA 1
ATOM 1931 C C . ALA A 1 262 ? 14.634 -4.859 -38.381 1.00 58.94 262 ALA A C 1
ATOM 1933 O O . ALA A 1 262 ? 14.608 -4.742 -39.610 1.00 58.94 262 ALA A O 1
ATOM 1934 N N . ALA A 1 263 ? 14.513 -3.797 -37.576 1.00 58.47 263 ALA A N 1
ATOM 1935 C CA . ALA A 1 263 ? 14.447 -2.425 -38.079 1.00 58.47 263 ALA A CA 1
ATOM 1936 C C . ALA A 1 263 ? 15.763 -2.000 -38.761 1.00 58.47 263 ALA A C 1
ATOM 1938 O O . ALA A 1 263 ? 15.726 -1.336 -39.799 1.00 58.47 263 ALA A O 1
ATOM 1939 N N . ALA A 1 264 ? 16.908 -2.439 -38.226 1.00 53.53 264 ALA A N 1
ATOM 1940 C CA . ALA A 1 264 ? 18.224 -2.184 -38.804 1.00 53.53 264 ALA A CA 1
ATOM 1941 C C . ALA A 1 264 ? 18.437 -2.924 -40.135 1.00 53.53 264 ALA A C 1
ATOM 1943 O O . ALA A 1 264 ? 18.906 -2.309 -41.091 1.00 53.53 264 ALA A O 1
ATOM 1944 N N . ASP A 1 265 ? 18.036 -4.195 -40.243 1.00 53.91 265 ASP A N 1
ATOM 1945 C CA . ASP A 1 265 ? 18.136 -4.947 -41.504 1.00 53.91 265 ASP A CA 1
ATOM 1946 C C . ASP A 1 265 ? 17.265 -4.327 -42.604 1.00 53.91 265 ASP A C 1
ATOM 1948 O O . ASP A 1 265 ? 17.714 -4.183 -43.739 1.00 53.91 265 ASP A O 1
ATOM 1952 N N . THR A 1 266 ? 16.062 -3.858 -42.254 1.00 55.03 266 THR A N 1
ATOM 1953 C CA . THR A 1 266 ? 15.147 -3.201 -43.203 1.00 55.03 266 THR A CA 1
ATOM 1954 C C . THR A 1 266 ? 15.701 -1.855 -43.697 1.00 55.03 266 THR A C 1
ATOM 1956 O O . THR A 1 266 ? 15.583 -1.539 -44.885 1.00 55.03 266 THR A O 1
ATOM 1959 N N . ALA A 1 267 ? 16.329 -1.070 -42.813 1.00 52.69 267 ALA A N 1
ATOM 1960 C CA . ALA A 1 267 ? 17.018 0.173 -43.171 1.00 52.69 267 ALA A CA 1
ATOM 1961 C C . ALA A 1 267 ? 18.257 -0.093 -44.046 1.00 52.69 267 ALA A C 1
ATOM 1963 O O . ALA A 1 267 ? 18.444 0.565 -45.064 1.00 52.69 267 ALA A O 1
ATOM 1964 N N . ARG A 1 268 ? 19.033 -1.140 -43.742 1.00 50.56 268 ARG A N 1
ATOM 1965 C CA . ARG A 1 268 ? 20.229 -1.521 -44.508 1.00 50.56 268 ARG A CA 1
ATOM 1966 C C . ARG A 1 268 ? 19.904 -2.032 -45.915 1.00 50.56 268 ARG A C 1
ATOM 1968 O O . ARG A 1 268 ? 20.639 -1.735 -46.850 1.00 50.56 268 ARG A O 1
ATOM 1975 N N . THR A 1 269 ? 18.772 -2.718 -46.107 1.00 52.06 269 THR A N 1
ATOM 1976 C CA . THR A 1 269 ? 18.260 -3.041 -47.455 1.00 52.06 269 THR A CA 1
ATOM 1977 C C . THR A 1 269 ? 17.807 -1.818 -48.254 1.00 52.06 269 THR A C 1
ATOM 1979 O O . THR A 1 269 ? 17.783 -1.891 -49.480 1.00 52.06 269 THR A O 1
ATOM 1982 N N . LYS A 1 270 ? 17.459 -0.699 -47.601 1.00 46.34 270 LYS A N 1
ATOM 1983 C CA . LYS A 1 270 ? 17.168 0.570 -48.288 1.00 46.34 270 LYS A CA 1
ATOM 1984 C C . LYS A 1 270 ? 18.445 1.349 -48.611 1.00 46.34 270 LYS A C 1
ATOM 1986 O O . LYS A 1 270 ? 18.529 1.908 -49.699 1.00 46.34 270 LYS A O 1
ATOM 1991 N N . ASP A 1 271 ? 19.444 1.312 -47.732 1.00 43.16 271 ASP A N 1
ATOM 1992 C CA . ASP A 1 271 ? 20.727 1.996 -47.942 1.00 43.16 271 ASP A CA 1
ATOM 1993 C C . ASP A 1 271 ? 21.644 1.258 -48.934 1.00 43.16 271 ASP A C 1
ATOM 1995 O O . ASP A 1 271 ? 22.386 1.896 -49.665 1.00 43.16 271 ASP A O 1
ATOM 1999 N N . HIS A 1 272 ? 21.550 -0.069 -49.089 1.00 41.62 272 HIS A N 1
ATOM 2000 C CA . HIS A 1 272 ? 22.264 -0.791 -50.160 1.00 41.62 272 HIS A CA 1
ATOM 2001 C C . HIS A 1 272 ? 21.762 -0.485 -51.586 1.00 41.62 272 HIS A C 1
ATOM 2003 O O . HIS A 1 272 ? 22.359 -0.956 -52.553 1.00 41.62 272 HIS A O 1
ATOM 2009 N N . ALA A 1 273 ? 20.713 0.331 -51.737 1.00 42.31 273 ALA A N 1
ATOM 2010 C CA . ALA A 1 273 ? 20.329 0.929 -53.015 1.00 42.31 273 ALA A CA 1
ATOM 2011 C C . ALA A 1 273 ? 21.005 2.296 -53.284 1.00 42.31 273 ALA A C 1
ATOM 2013 O O . ALA A 1 273 ? 20.810 2.858 -54.361 1.00 42.31 273 ALA A O 1
ATOM 2014 N N . ALA A 1 274 ? 21.801 2.830 -52.350 1.00 34.53 274 ALA A N 1
ATOM 2015 C CA . ALA A 1 274 ? 22.512 4.102 -52.478 1.00 34.53 274 ALA A CA 1
ATOM 2016 C C . ALA A 1 274 ? 23.946 3.965 -51.922 1.00 34.53 274 ALA A C 1
ATOM 2018 O O . ALA A 1 274 ? 24.163 3.907 -50.717 1.00 34.53 274 ALA A O 1
ATOM 2019 N N . GLY A 1 275 ? 24.921 3.833 -52.823 1.00 27.16 275 GLY A N 1
ATOM 2020 C CA . GLY A 1 275 ? 26.296 3.444 -52.505 1.00 27.16 275 GLY A CA 1
ATOM 2021 C C . GLY A 1 275 ? 27.189 4.463 -51.774 1.00 27.16 275 GLY A C 1
ATOM 2022 O O . GLY A 1 275 ? 26.906 5.656 -51.724 1.00 27.16 275 GLY A O 1
ATOM 2023 N N . ASP A 1 276 ? 28.301 3.886 -51.300 1.00 27.95 276 ASP A N 1
ATOM 2024 C CA . ASP A 1 276 ? 29.707 4.331 -51.315 1.00 27.95 276 ASP A CA 1
ATOM 2025 C C . ASP A 1 276 ? 30.257 5.478 -50.415 1.00 27.95 276 ASP A C 1
ATOM 2027 O O . ASP A 1 276 ? 30.035 6.663 -50.634 1.00 27.95 276 ASP A O 1
ATOM 2031 N N . ASP A 1 277 ? 31.133 5.028 -49.494 1.00 26.36 277 ASP A N 1
ATOM 2032 C CA . ASP A 1 277 ? 32.554 5.402 -49.266 1.00 26.36 277 ASP A CA 1
ATOM 2033 C C . ASP A 1 277 ? 33.025 6.387 -48.151 1.00 26.36 277 ASP A C 1
ATOM 2035 O O . ASP A 1 277 ? 32.462 7.448 -47.904 1.00 26.36 277 ASP A O 1
ATOM 2039 N N . HIS A 1 278 ? 34.174 5.986 -47.567 1.00 26.95 278 HIS A N 1
ATOM 2040 C CA . HIS A 1 278 ? 35.230 6.699 -46.805 1.00 26.95 278 HIS A CA 1
ATOM 2041 C C . HIS A 1 278 ? 35.151 6.926 -45.265 1.00 26.95 278 HIS A C 1
ATOM 2043 O O . HIS A 1 278 ? 34.554 7.871 -44.769 1.00 26.95 278 HIS A O 1
ATOM 2049 N N . GLY A 1 279 ? 35.892 6.087 -44.510 1.00 22.45 279 GLY A N 1
ATOM 2050 C CA . GLY A 1 279 ? 37.220 6.403 -43.917 1.00 22.45 279 GLY A CA 1
ATOM 2051 C C . GLY A 1 279 ? 37.406 7.296 -42.660 1.00 22.45 279 GLY A C 1
ATOM 2052 O O . GLY A 1 279 ? 37.306 8.508 -42.775 1.00 22.45 279 GLY A O 1
ATOM 2053 N N . ALA A 1 280 ? 37.932 6.671 -41.575 1.00 24.33 280 ALA A N 1
ATOM 2054 C CA . ALA A 1 280 ? 38.891 7.177 -40.541 1.00 24.33 280 ALA A CA 1
ATOM 2055 C C . ALA A 1 280 ? 38.420 8.277 -39.538 1.00 24.33 280 ALA A C 1
ATOM 2057 O O . ALA A 1 280 ? 37.628 9.130 -39.900 1.00 24.33 280 ALA A O 1
ATOM 2058 N N . ASP A 1 281 ? 38.845 8.430 -38.269 1.00 23.48 281 ASP A N 1
ATOM 2059 C CA . ASP A 1 281 ? 39.696 7.752 -37.260 1.00 23.48 281 ASP A CA 1
ATOM 2060 C C . ASP A 1 281 ? 39.366 8.410 -35.875 1.00 23.48 281 ASP A C 1
ATOM 2062 O O . ASP A 1 281 ? 38.832 9.523 -35.844 1.00 23.48 281 ASP A O 1
ATOM 2066 N N . GLN A 1 282 ? 39.637 7.759 -34.732 1.00 26.41 282 GLN A N 1
ATOM 2067 C CA . GLN A 1 282 ? 39.337 8.255 -33.359 1.00 26.41 282 GLN A CA 1
ATOM 2068 C C . GLN A 1 282 ? 40.524 8.986 -32.689 1.00 26.41 282 GLN A C 1
ATOM 2070 O O . GLN A 1 282 ? 41.668 8.841 -33.114 1.00 26.41 282 GLN A O 1
ATOM 2075 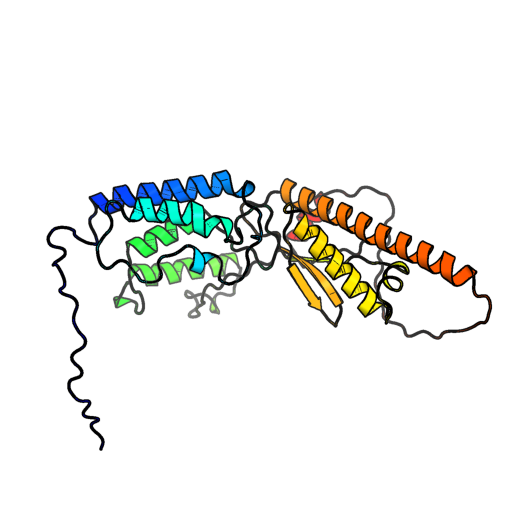N N . PRO A 1 283 ? 40.293 9.677 -31.548 1.00 28.19 283 PRO A N 1
ATOM 2076 C CA . PRO A 1 283 ? 41.015 9.258 -30.337 1.00 28.19 283 PRO A CA 1
ATOM 2077 C C . PRO A 1 283 ? 40.202 9.266 -29.023 1.00 28.19 283 PRO A C 1
ATOM 2079 O O . PRO A 1 283 ? 39.205 9.964 -28.852 1.00 28.19 283 PRO A O 1
ATOM 2082 N N . HIS A 1 284 ? 40.691 8.451 -28.083 1.00 26.95 284 HIS A N 1
ATOM 2083 C CA . HIS A 1 284 ? 40.106 8.060 -26.796 1.00 26.95 284 HIS A CA 1
ATOM 2084 C C . HIS A 1 284 ? 40.309 9.056 -25.637 1.00 26.95 284 HIS A C 1
ATOM 2086 O O . HIS A 1 284 ? 41.337 9.724 -25.552 1.00 26.95 284 HIS A O 1
ATOM 2092 N N . ALA A 1 285 ? 39.407 9.004 -24.643 1.00 23.75 285 ALA A N 1
ATOM 2093 C CA . ALA A 1 285 ? 39.668 9.431 -23.265 1.00 23.75 285 ALA A CA 1
ATOM 2094 C C . ALA A 1 285 ? 39.210 8.351 -22.261 1.00 23.75 285 ALA A C 1
ATOM 2096 O O . ALA A 1 285 ? 38.131 7.773 -22.376 1.00 23.75 285 ALA A O 1
ATOM 2097 N N . MET A 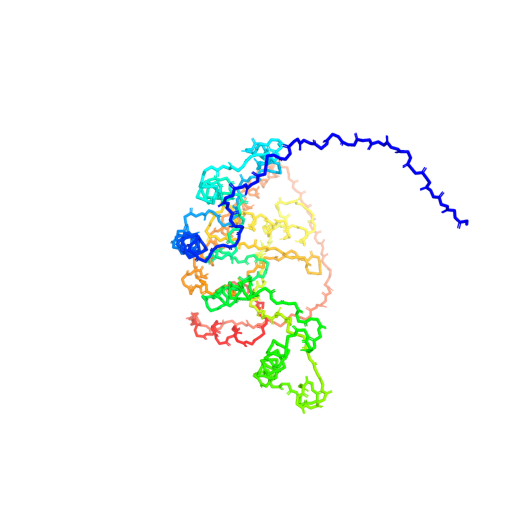1 286 ? 40.087 8.057 -21.302 1.00 23.42 286 MET A N 1
ATOM 2098 C CA . MET A 1 286 ? 40.062 6.923 -20.375 1.00 23.42 286 MET A CA 1
ATOM 2099 C C . MET A 1 286 ? 39.162 7.207 -19.160 1.00 23.42 286 MET A C 1
ATOM 2101 O O . MET A 1 286 ? 39.296 8.242 -18.511 1.00 23.42 286 MET A O 1
ATOM 2105 N N . THR A 1 287 ? 38.284 6.275 -18.787 1.00 24.59 287 THR A N 1
ATOM 2106 C CA . THR A 1 287 ? 37.665 6.242 -17.449 1.00 24.59 287 THR A CA 1
ATOM 2107 C C . THR A 1 287 ? 37.678 4.806 -16.940 1.00 24.59 287 THR A C 1
ATOM 2109 O O . THR A 1 287 ? 37.183 3.885 -17.591 1.00 24.59 287 THR A O 1
ATOM 2112 N N . THR A 1 288 ? 38.321 4.606 -15.795 1.00 23.33 288 THR A N 1
ATOM 2113 C CA . THR A 1 288 ? 38.663 3.297 -15.241 1.00 23.33 288 THR A CA 1
ATOM 2114 C C . THR A 1 288 ? 37.408 2.520 -14.838 1.00 23.33 288 THR A C 1
ATOM 2116 O O . THR A 1 288 ? 36.713 2.879 -13.892 1.00 23.33 288 THR A O 1
ATOM 2119 N N . THR A 1 289 ? 37.133 1.441 -15.571 1.00 25.62 289 THR A N 1
ATOM 2120 C CA . THR A 1 289 ? 36.096 0.438 -15.295 1.00 25.62 289 THR A CA 1
ATOM 2121 C C . THR A 1 289 ? 36.777 -0.806 -14.729 1.00 25.62 289 THR A C 1
ATOM 2123 O O . THR A 1 289 ? 37.654 -1.368 -15.383 1.00 25.62 289 THR A O 1
ATOM 2126 N N . THR A 1 290 ? 36.386 -1.265 -13.540 1.00 23.95 290 THR A N 1
ATOM 2127 C CA . THR A 1 290 ? 36.837 -2.570 -13.033 1.00 23.95 290 THR A CA 1
ATOM 2128 C C . THR A 1 290 ? 35.961 -3.668 -13.630 1.00 23.95 290 THR A C 1
ATOM 2130 O O . THR A 1 290 ? 34.803 -3.832 -13.252 1.00 23.95 290 THR A O 1
ATOM 2133 N N . THR A 1 291 ? 36.528 -4.424 -14.567 1.00 25.16 291 THR A N 1
ATOM 2134 C CA . THR A 1 291 ? 35.941 -5.633 -15.158 1.00 25.16 291 THR A CA 1
ATOM 2135 C C . THR A 1 291 ? 36.378 -6.848 -14.342 1.00 25.16 291 THR A C 1
ATOM 2137 O O . THR A 1 291 ? 37.576 -7.089 -14.206 1.00 25.16 291 THR A O 1
ATOM 2140 N N . MET A 1 292 ? 35.440 -7.646 -13.828 1.00 25.02 292 MET A N 1
ATOM 2141 C CA . MET A 1 292 ? 35.743 -8.973 -13.275 1.00 25.02 292 MET A CA 1
ATOM 2142 C C . MET A 1 292 ? 35.217 -10.034 -14.251 1.00 25.02 292 MET A C 1
ATOM 2144 O O . MET A 1 292 ? 34.018 -10.106 -14.503 1.00 25.02 292 MET A O 1
ATOM 2148 N N . GLY A 1 293 ? 36.126 -10.802 -14.858 1.00 24.20 293 GLY A N 1
ATOM 2149 C CA . GLY A 1 293 ? 35.806 -11.852 -15.830 1.00 24.20 293 GLY A CA 1
ATOM 2150 C C . GLY A 1 293 ? 35.428 -13.178 -15.163 1.00 24.20 293 GLY A C 1
ATOM 2151 O O . GLY A 1 293 ? 36.026 -13.571 -14.163 1.00 24.20 293 GLY A O 1
ATOM 2152 N N . CYS A 1 294 ? 34.454 -13.882 -15.741 1.00 28.17 294 CYS A N 1
ATOM 2153 C CA . CYS A 1 294 ? 34.002 -15.195 -15.289 1.00 28.17 294 CYS A CA 1
ATOM 2154 C C . CYS A 1 294 ? 34.876 -16.309 -15.893 1.00 28.17 294 CYS A C 1
ATOM 2156 O O . CYS A 1 294 ? 35.007 -16.415 -17.112 1.00 28.17 294 CYS A O 1
ATOM 2158 N N . ARG A 1 295 ? 35.449 -17.173 -15.046 1.00 27.33 295 ARG A N 1
ATOM 2159 C CA . ARG A 1 295 ? 35.845 -18.531 -15.443 1.00 27.33 295 ARG A CA 1
ATOM 2160 C C . ARG A 1 295 ? 34.827 -19.505 -14.852 1.00 27.33 295 ARG A C 1
ATOM 2162 O O . ARG A 1 295 ? 34.582 -19.477 -13.652 1.00 27.33 295 ARG A O 1
ATOM 2169 N N . SER A 1 296 ? 34.309 -20.371 -15.723 1.00 31.23 296 SER A N 1
ATOM 2170 C CA . SER A 1 296 ? 33.422 -21.522 -15.487 1.00 31.23 296 SER A CA 1
ATOM 2171 C C . SER A 1 296 ? 32.001 -21.228 -14.990 1.00 31.23 296 SER A C 1
ATOM 2173 O O . SER A 1 296 ? 31.780 -20.666 -13.923 1.00 31.23 296 SER A O 1
ATOM 2175 N N . GLY A 1 297 ? 31.031 -21.655 -15.804 1.00 37.47 297 GLY A N 1
ATOM 2176 C CA . GLY A 1 297 ? 29.606 -21.507 -15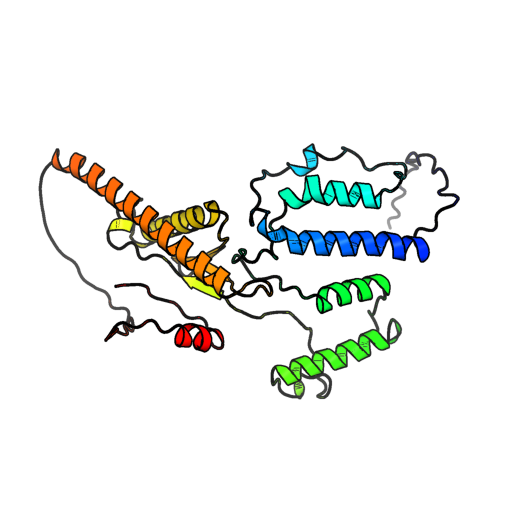.565 1.00 37.47 297 GLY A CA 1
ATOM 2177 C C . GLY A 1 297 ? 29.094 -22.401 -14.441 1.00 37.47 297 GLY A C 1
ATOM 2178 O O . GLY A 1 297 ? 29.160 -23.621 -14.527 1.00 37.47 297 GLY A O 1
ATOM 2179 N N . ALA A 1 298 ? 28.540 -21.759 -13.421 1.00 29.05 298 ALA A N 1
ATOM 2180 C CA . ALA A 1 298 ? 27.533 -22.286 -12.510 1.00 29.05 298 ALA A CA 1
ATOM 2181 C C . ALA A 1 298 ? 26.996 -21.084 -11.720 1.00 29.05 298 ALA A C 1
ATOM 2183 O O . ALA A 1 298 ? 27.630 -20.606 -10.782 1.00 29.05 298 ALA A O 1
ATOM 2184 N N . TRP A 1 299 ? 25.855 -20.530 -12.132 1.00 38.88 299 TRP A N 1
ATOM 2185 C CA . TRP A 1 299 ? 25.210 -19.442 -11.395 1.00 38.88 299 TRP A CA 1
ATOM 2186 C C . TRP A 1 299 ? 24.507 -20.021 -10.158 1.00 38.88 299 TRP A C 1
ATOM 2188 O O . TRP A 1 299 ? 23.310 -20.300 -10.181 1.00 38.88 299 TRP A O 1
ATOM 2198 N N . GLU A 1 300 ? 25.253 -20.253 -9.076 1.00 30.30 300 GLU A N 1
ATOM 2199 C CA . GLU A 1 300 ? 24.670 -20.672 -7.800 1.00 30.30 300 GLU A CA 1
ATOM 2200 C C . GLU A 1 300 ? 23.914 -19.509 -7.130 1.00 30.30 300 GLU A C 1
ATOM 2202 O O . GLU A 1 300 ? 24.484 -18.489 -6.737 1.00 30.30 300 GLU A O 1
ATOM 2207 N N . LEU A 1 301 ? 22.610 -19.703 -6.919 1.00 37.97 301 LEU A N 1
ATOM 2208 C CA . LEU A 1 301 ? 21.697 -18.791 -6.211 1.00 37.97 301 LEU A CA 1
ATOM 2209 C C . LEU A 1 301 ? 22.115 -18.423 -4.781 1.00 37.97 301 LEU A C 1
ATOM 2211 O O . LEU A 1 301 ? 21.624 -17.431 -4.237 1.00 37.97 301 LEU A O 1
ATOM 2215 N N . ARG A 1 302 ? 23.040 -19.176 -4.173 1.00 29.52 302 ARG A N 1
ATOM 2216 C CA . ARG A 1 302 ? 23.596 -18.854 -2.851 1.00 29.52 302 ARG A CA 1
ATOM 2217 C C . ARG A 1 302 ? 24.287 -17.490 -2.827 1.00 29.52 302 ARG A C 1
ATOM 2219 O O . ARG A 1 302 ? 24.256 -16.829 -1.792 1.00 29.52 302 ARG A O 1
ATOM 2226 N N . THR A 1 303 ? 24.843 -17.038 -3.950 1.00 36.06 303 THR A N 1
ATOM 2227 C CA . THR A 1 303 ? 25.507 -15.731 -4.049 1.00 36.06 303 THR A CA 1
ATOM 2228 C C . THR A 1 303 ? 24.489 -14.586 -4.040 1.00 36.06 303 THR A C 1
ATOM 2230 O O . THR A 1 303 ? 24.678 -13.610 -3.327 1.00 36.06 303 THR A O 1
ATOM 2233 N N . VAL A 1 304 ? 23.343 -14.737 -4.713 1.00 36.28 304 VAL A N 1
ATOM 2234 C CA . VAL A 1 304 ? 22.295 -13.697 -4.784 1.00 36.28 304 VAL A CA 1
ATOM 2235 C C . VAL A 1 304 ? 21.681 -13.413 -3.406 1.00 36.28 304 VAL A C 1
ATOM 2237 O O . VAL A 1 304 ? 21.524 -12.255 -3.024 1.00 36.28 304 VAL A O 1
ATOM 2240 N N . TYR A 1 305 ? 21.405 -14.454 -2.614 1.00 30.95 305 TYR A N 1
ATOM 2241 C CA . TYR A 1 305 ? 20.785 -14.295 -1.292 1.00 30.95 305 TYR A CA 1
ATOM 2242 C C . TYR A 1 305 ? 21.744 -13.747 -0.222 1.00 30.95 305 TYR A C 1
ATOM 2244 O O . TYR A 1 305 ? 21.317 -13.019 0.674 1.00 30.95 305 TYR A O 1
ATOM 2252 N N . ARG A 1 306 ? 23.048 -14.059 -0.307 1.00 29.06 306 ARG A N 1
ATOM 2253 C CA . ARG A 1 306 ? 24.055 -13.513 0.624 1.00 29.06 306 ARG A CA 1
ATOM 2254 C C . ARG A 1 306 ? 24.354 -12.041 0.344 1.00 29.06 306 ARG A C 1
ATOM 2256 O O . ARG A 1 306 ? 24.588 -11.283 1.279 1.00 29.06 306 ARG A O 1
ATOM 2263 N N . THR A 1 307 ? 24.294 -11.642 -0.922 1.00 33.06 307 THR A N 1
ATOM 2264 C CA . THR A 1 307 ? 24.566 -10.274 -1.368 1.00 33.06 307 THR A CA 1
ATOM 2265 C C . THR A 1 307 ? 23.394 -9.316 -1.109 1.00 33.06 307 THR A C 1
ATOM 2267 O O . THR A 1 307 ? 23.620 -8.155 -0.794 1.00 33.06 307 THR A O 1
ATOM 2270 N N . LEU A 1 308 ? 22.144 -9.793 -1.103 1.00 35.06 308 LEU A N 1
ATOM 2271 C CA . LEU A 1 308 ? 20.969 -8.967 -0.764 1.00 35.06 308 LEU A CA 1
ATOM 2272 C C . LEU A 1 308 ? 20.923 -8.490 0.701 1.00 35.06 308 LEU A C 1
ATOM 2274 O O . LEU A 1 308 ? 20.177 -7.567 1.016 1.00 35.06 308 LEU A O 1
ATOM 2278 N N . ARG A 1 309 ? 21.728 -9.071 1.602 1.00 29.72 309 ARG A N 1
ATOM 2279 C CA . ARG A 1 309 ? 21.837 -8.612 2.999 1.00 29.72 309 ARG A CA 1
ATOM 2280 C C . ARG A 1 309 ? 22.785 -7.429 3.189 1.00 29.72 309 ARG A C 1
ATOM 2282 O O . ARG A 1 309 ? 22.824 -6.866 4.281 1.00 29.72 309 ARG A O 1
ATOM 2289 N N . SER A 1 310 ? 23.578 -7.057 2.186 1.00 31.06 310 SER A N 1
ATOM 2290 C CA . SER A 1 310 ? 24.567 -5.987 2.326 1.00 31.06 310 SER A CA 1
ATOM 2291 C C . SER A 1 310 ? 24.890 -5.364 0.965 1.00 31.06 310 SER A C 1
ATOM 2293 O O . SER A 1 310 ? 25.606 -5.951 0.164 1.00 31.06 310 SER A O 1
ATOM 2295 N N . TYR A 1 311 ? 24.416 -4.129 0.784 1.00 28.17 311 TYR A N 1
ATOM 2296 C CA . TYR A 1 311 ? 24.730 -3.182 -0.294 1.00 28.17 311 TYR A CA 1
ATOM 2297 C C . TYR A 1 311 ? 24.103 -3.416 -1.677 1.00 28.17 311 TYR A C 1
ATOM 2299 O O . TYR A 1 311 ? 23.947 -4.528 -2.171 1.00 28.17 311 TYR A O 1
ATOM 2307 N N . ALA A 1 312 ? 23.748 -2.287 -2.301 1.00 29.58 312 ALA A N 1
ATOM 2308 C CA . ALA A 1 312 ? 23.253 -2.187 -3.665 1.00 29.58 312 ALA A CA 1
ATOM 2309 C C . ALA A 1 312 ? 24.254 -2.817 -4.641 1.00 29.58 312 ALA A C 1
ATOM 2311 O O . ALA A 1 312 ? 25.398 -2.373 -4.744 1.00 29.58 312 ALA A O 1
ATOM 2312 N N . VAL A 1 313 ? 23.809 -3.838 -5.370 1.00 29.44 313 VAL A N 1
ATOM 2313 C CA . VAL A 1 313 ? 24.621 -4.511 -6.383 1.00 29.44 313 VAL A CA 1
ATOM 2314 C C . VAL A 1 313 ? 24.098 -4.169 -7.763 1.00 29.44 313 VAL A C 1
ATOM 2316 O O . VAL A 1 313 ? 22.965 -4.480 -8.125 1.00 29.44 313 VAL A O 1
ATOM 2319 N N . TYR A 1 314 ? 24.960 -3.506 -8.528 1.00 29.30 314 TYR A N 1
ATOM 2320 C CA . TYR A 1 314 ? 24.795 -3.302 -9.955 1.00 29.30 314 TYR A CA 1
ATOM 2321 C C . TYR A 1 314 ? 25.209 -4.590 -10.663 1.00 29.30 314 TYR A C 1
ATOM 2323 O O . TYR A 1 314 ? 26.386 -4.947 -10.684 1.00 29.30 314 TYR A O 1
ATOM 2331 N N . PHE A 1 315 ? 24.245 -5.293 -11.248 1.00 29.47 315 PHE A N 1
ATOM 2332 C CA . PHE A 1 315 ? 24.543 -6.413 -12.132 1.00 29.47 315 PHE A CA 1
ATOM 2333 C C . PHE A 1 315 ? 24.838 -5.875 -13.534 1.00 29.47 315 PHE A C 1
ATOM 2335 O O . PHE A 1 315 ? 23.962 -5.337 -14.211 1.00 29.47 315 PHE A O 1
ATOM 2342 N N . LEU A 1 316 ? 26.089 -6.020 -13.973 1.00 27.09 316 LEU A N 1
ATOM 2343 C CA . LEU A 1 316 ? 26.475 -5.857 -15.370 1.00 27.09 316 LEU A CA 1
ATOM 2344 C C . LEU A 1 316 ? 26.236 -7.188 -16.080 1.00 27.09 316 LEU A C 1
ATOM 2346 O O . LEU A 1 316 ? 26.994 -8.136 -15.908 1.00 27.09 316 LEU A O 1
ATOM 2350 N N . LEU A 1 317 ? 25.168 -7.263 -16.869 1.00 26.38 317 LEU A N 1
ATOM 2351 C CA . LEU A 1 317 ? 24.907 -8.421 -17.716 1.00 26.38 317 LEU A CA 1
ATOM 2352 C C . LEU A 1 317 ? 25.595 -8.220 -19.065 1.00 26.38 317 LEU A C 1
ATOM 2354 O O . LEU A 1 317 ? 25.235 -7.329 -19.836 1.00 26.38 317 LEU A O 1
ATOM 2358 N N . GLY A 1 318 ? 26.603 -9.048 -19.326 1.00 24.80 318 GLY A N 1
ATOM 2359 C CA . GLY A 1 318 ? 27.315 -9.114 -20.594 1.00 24.80 318 GLY A CA 1
ATOM 2360 C C . GLY A 1 318 ? 28.113 -10.411 -20.707 1.00 24.80 318 GLY A C 1
ATOM 2361 O O . GLY A 1 318 ? 29.120 -10.535 -20.024 1.00 24.80 318 GLY A O 1
ATOM 2362 N N . LYS A 1 319 ? 27.610 -11.290 -21.588 1.00 26.70 319 LYS A N 1
ATOM 2363 C CA . LYS A 1 319 ? 28.140 -12.560 -22.130 1.00 26.70 319 LYS A CA 1
ATOM 2364 C C . LYS A 1 319 ? 28.720 -13.578 -21.147 1.00 26.70 319 LYS A C 1
ATOM 2366 O O . LYS A 1 319 ? 29.859 -13.394 -20.676 1.00 26.70 319 LYS A O 1
#

Organism: NCBI:txid65489

Secondary structure (DSSP, 8-state):
-------------------TT--SS-HHHHHHHHHHHHHHHHHHHHHGGGS-SS----TTTTGGGS-SS--SSPPTTHHHHHHHHIIIIIGGGS--TTSTTB-SS------HHHHHHHHHHHHH----SSTTT-HHHHHHHHHHHHHHHHHTT--GGGSGGGT-----------EEEE----THHHHTTT-S-HHHHHHHHHHHHHHHHHHTSS-B-EEEEETTEEEEEEE---TT--HHHHHHHHHHHHHHHHHHHHHHHHHHHHHHHHHTTS---------------------S----THHHHHHTTSS--------

Sequence (319 aa):
MAILNHSDAAFPVAATTPLLGRRPLDAGEFRRQGRQVVDFIADYYASINDYPVRPAVAPGFLAGKLPATAPSTPEPDALTAGLRDVRELMLPGVTHWQSPRHFAHFSATASNVGALGEALAAGLNVNPFTWEASPAATELEVVVTDWLGKALHLPERLLFAGGGGGTLLGTQFALVCFRLRGGGAAAQLVGGDELTASNELNRRLLEAVNATGRAYMSSAVVGGMYVLRCAVGNSLTEERHVREAWSVVQGQAAAVLATAGAAADTARTKDHAAGDDHGADQPHAMTTTTTMGCRSGAWELRTVYRTLRSYAVYFLLGK

Radius of gyration: 28.91 Å; Cα contacts (8 Å, |Δi|>4): 284; chains: 1; bounding box: 76×71×84 Å

Foldseek 3Di:
DDDDDDDDPPDPPDPPPDPPPDDPDDPVVCVVLVVVVVVLVVVCLVCVLVAQLAAPDDPCQLVVVDDPDDDPDDDDVVSVVVSVCCVPRPPNHDNSLLPLQEFADARPADDPCRVVVVVVCVVVVFDPPDCVSPVVVVVVQLVVQQVVCVVVVHDLCCHVNNVHHDDDDDDDFQKAKAFDDLPVLQCQPPDDDSQVSRQVLRVQLQVQLSVVSLHHWDWDQDPSHIIIMGTDDYPPHDPVSVVSSVVSSVVSNVVSSVVSVVSVVVVVVVCVVPDDDDDDDDDDDDDDDDDDDDDDDDPDCVVVVVPSVDDHDYDDDDD

Nearest PDB structures (foldseek):
  6eew-assembly1_A  TM=8.788E-01  e=2.858E-14  Catharanthus roseus
  6khp-assembly1_B-2  TM=8.769E-01  e=1.340E-14  Oryza sativa Japonica Group
  6eew-assembly2_C  TM=8.854E-01  e=8.651E-14  Catharanthus roseus
  6kho-assembly1_B  TM=8.750E-01  e=6.464E-14  Oryza sativa Japonica Group
  6eeq-assembly1_A-2  TM=8.330E-01  e=4.556E-14  Rhodiola rosea

Solvent-accessible surface area (backbone atoms only — not comparable to full-atom values): 19760 Å² total; per-residue (Å²): 140,80,83,85,84,78,76,93,73,80,72,83,75,71,82,75,74,74,76,84,85,69,68,96,82,39,75,68,57,49,56,55,52,49,48,55,53,51,52,51,53,51,52,46,66,74,47,38,84,80,49,55,38,65,46,94,74,61,93,65,61,60,64,79,75,49,76,97,63,82,80,92,63,89,60,87,64,46,66,64,55,48,52,48,46,40,58,72,61,42,52,68,65,37,63,39,63,74,28,48,45,40,17,35,79,67,53,74,63,70,47,73,67,56,55,51,47,50,52,49,50,64,70,68,63,74,67,64,87,43,54,88,63,26,50,70,58,47,56,48,50,53,54,53,49,35,51,50,37,56,75,70,67,52,60,55,61,53,22,52,94,48,76,40,56,78,80,96,72,93,83,84,88,42,58,41,53,42,63,72,78,49,66,79,47,17,39,67,68,68,56,70,55,63,63,61,12,32,27,50,55,37,50,54,39,51,52,51,34,42,69,66,55,63,30,35,63,35,72,50,72,58,96,85,40,47,30,42,32,42,20,71,52,40,70,68,44,48,71,68,46,55,52,49,37,49,51,46,46,54,54,38,47,53,52,57,52,49,55,32,48,54,54,45,52,57,50,49,65,59,46,75,76,57,85,88,88,84,83,89,84,88,88,88,84,90,77,97,73,91,81,84,84,87,80,82,94,72,92,61,66,69,56,59,65,62,40,74,77,58,70,82,62,74,68,83,83,75,135

pLDDT: mean 75.11, std 25.04, range [22.45, 98.19]